Protein AF-A0A3L8Q2N0-F1 (afdb_monomer)

Sequence (248 aa):
MSDGHPRCVHLKMSIKSPSCADLHCPKDTSCRMINGHPRCVHLKPSCDNIRCQKDTSCQMTDGWPRCVHTKVSIKSPSCADLHCPKDTSCQMIDGWPRCVHHPPSCQDVQCPKHTSCRMSGGQPRCVHTKMSIKSPSCADLHCPKDTSCQMTDGHPRCVHNRPSCDNIRCQKDTTCQVIDGWPRCVHTKMSPRPPSCSDLQCPKDTSCRMINGWPRCVHHLPTCQDLQCPKDTSCRMSGGQPRCVHLK

pLDDT: mean 75.81, std 12.13, range [35.16, 89.75]

Structure (mmCIF, N/CA/C/O backbone):
data_AF-A0A3L8Q2N0-F1
#
_entry.id   AF-A0A3L8Q2N0-F1
#
loop_
_atom_site.group_PDB
_atom_site.id
_atom_site.type_symbol
_atom_site.label_atom_id
_atom_site.label_alt_id
_atom_site.label_comp_id
_atom_site.label_asym_id
_atom_site.label_entity_id
_atom_site.label_seq_id
_atom_site.pdbx_PDB_ins_code
_atom_site.Cartn_x
_atom_site.Cartn_y
_atom_site.Cartn_z
_atom_site.occupancy
_atom_site.B_iso_or_equiv
_atom_site.auth_seq_id
_atom_site.auth_comp_id
_atom_site.auth_asym_id
_atom_site.auth_atom_id
_atom_site.pdbx_PDB_model_num
ATOM 1 N N . MET A 1 1 ? 96.848 -22.020 -115.175 1.00 35.16 1 MET A N 1
ATOM 2 C CA . MET A 1 1 ? 96.223 -20.798 -114.630 1.00 35.16 1 MET A CA 1
ATOM 3 C C . MET A 1 1 ? 94.730 -20.998 -114.778 1.00 35.16 1 MET A C 1
ATOM 5 O O . MET A 1 1 ? 94.289 -21.314 -115.874 1.00 35.16 1 MET A O 1
ATOM 9 N N . SER A 1 2 ? 94.021 -21.015 -113.655 1.00 38.00 2 SER A N 1
ATOM 10 C CA . SER A 1 2 ? 92.686 -21.597 -113.510 1.00 38.00 2 SER A CA 1
ATOM 11 C C . SER A 1 2 ? 91.722 -20.491 -113.085 1.00 38.00 2 SER A C 1
ATOM 13 O O . SER A 1 2 ? 91.847 -20.013 -111.962 1.00 38.00 2 SER A O 1
ATOM 15 N N . ASP A 1 3 ? 90.775 -20.102 -113.940 1.00 38.94 3 ASP A N 1
ATOM 16 C CA . ASP A 1 3 ? 89.727 -19.129 -113.598 1.00 38.94 3 ASP A CA 1
ATOM 17 C C . ASP A 1 3 ? 88.397 -19.845 -113.327 1.00 38.94 3 ASP A C 1
ATOM 19 O O . ASP A 1 3 ? 87.667 -20.271 -114.226 1.00 38.94 3 ASP A O 1
ATOM 23 N N . GLY A 1 4 ? 88.121 -20.032 -112.034 1.00 40.69 4 GLY A N 1
ATOM 24 C CA . GLY A 1 4 ? 86.916 -20.657 -111.499 1.00 40.69 4 GLY A CA 1
ATOM 25 C C . GLY A 1 4 ? 85.762 -19.664 -111.358 1.00 40.69 4 GLY A C 1
ATOM 26 O O . GLY A 1 4 ? 85.895 -18.613 -110.739 1.00 40.69 4 GLY A O 1
ATOM 27 N N . HIS A 1 5 ? 84.603 -20.032 -111.902 1.00 37.53 5 HIS A N 1
ATOM 28 C CA . HIS A 1 5 ? 83.351 -19.289 -111.771 1.00 37.53 5 HIS A CA 1
ATOM 29 C C . HIS A 1 5 ? 82.720 -19.507 -110.378 1.00 37.53 5 HIS A C 1
ATOM 31 O O . HIS A 1 5 ? 82.635 -20.657 -109.933 1.00 37.53 5 HIS A O 1
ATOM 37 N N . PRO A 1 6 ? 82.209 -18.465 -109.694 1.00 46.47 6 PRO A N 1
ATOM 38 C CA . PRO A 1 6 ? 81.504 -18.639 -108.429 1.00 46.47 6 PRO A CA 1
ATOM 39 C C . PRO A 1 6 ? 80.077 -19.168 -108.655 1.00 46.47 6 PRO A C 1
ATOM 41 O O . PRO A 1 6 ? 79.312 -18.639 -109.459 1.00 46.47 6 PRO A O 1
ATOM 44 N N . ARG A 1 7 ? 79.707 -20.223 -107.919 1.00 48.28 7 ARG A N 1
ATOM 45 C CA . ARG A 1 7 ? 78.347 -20.785 -107.873 1.00 48.28 7 ARG A CA 1
ATOM 46 C C . ARG A 1 7 ? 77.579 -20.195 -106.689 1.00 48.28 7 ARG A C 1
ATOM 48 O O . ARG A 1 7 ? 78.076 -20.217 -105.566 1.00 48.28 7 ARG A O 1
ATOM 55 N N . CYS A 1 8 ? 76.357 -19.716 -106.918 1.00 45.41 8 CYS A N 1
ATOM 56 C CA . CYS A 1 8 ? 75.452 -19.298 -105.846 1.00 45.41 8 CYS A CA 1
ATOM 57 C C . CYS A 1 8 ? 74.959 -20.515 -105.045 1.00 45.41 8 CYS A C 1
ATOM 59 O O . CYS A 1 8 ? 74.491 -21.496 -105.622 1.00 45.41 8 CYS A O 1
ATOM 61 N N . VAL A 1 9 ? 75.024 -20.431 -103.714 1.00 50.75 9 VAL A N 1
ATOM 62 C CA . VAL A 1 9 ? 74.428 -21.407 -102.791 1.00 50.75 9 VAL A CA 1
ATOM 63 C C . VAL A 1 9 ? 73.095 -20.876 -102.266 1.00 50.75 9 VAL A C 1
ATOM 65 O O . VAL A 1 9 ? 72.982 -19.724 -101.855 1.00 50.75 9 VAL A O 1
ATOM 68 N N . HIS A 1 10 ? 72.067 -21.720 -102.308 1.00 45.06 10 HIS A N 1
ATOM 69 C CA . HIS A 1 10 ? 70.717 -21.411 -101.840 1.00 45.06 10 HIS A CA 1
ATOM 70 C C . HIS A 1 10 ? 70.731 -21.191 -100.315 1.00 45.06 10 HIS A C 1
ATOM 72 O O . HIS A 1 10 ? 70.909 -22.145 -99.554 1.00 45.06 10 HIS A O 1
ATOM 78 N N . LEU A 1 11 ? 70.520 -19.957 -99.844 1.00 45.00 11 LEU A N 1
ATOM 79 C CA . LEU A 1 11 ? 70.230 -19.721 -98.429 1.00 45.00 11 LEU A CA 1
ATOM 80 C C . LEU A 1 11 ? 68.800 -20.211 -98.156 1.00 45.00 11 LEU A C 1
ATOM 82 O O . LEU A 1 11 ? 67.827 -19.587 -98.579 1.00 45.00 11 LEU A O 1
ATOM 86 N N . LYS A 1 12 ? 68.657 -21.336 -97.447 1.00 41.88 12 LYS A N 1
ATOM 87 C CA . LYS A 1 12 ? 67.381 -21.720 -96.826 1.00 41.88 12 LYS A CA 1
ATOM 88 C C . LYS A 1 12 ? 67.036 -20.668 -95.768 1.00 41.88 12 LYS A C 1
ATOM 90 O O . LYS A 1 12 ? 67.438 -20.790 -94.614 1.00 41.88 12 LYS A O 1
ATOM 95 N N . MET A 1 13 ? 66.300 -19.629 -96.153 1.00 47.62 13 MET A N 1
ATOM 96 C CA . MET A 1 13 ? 65.617 -18.782 -95.183 1.00 47.62 13 MET A CA 1
ATOM 97 C C . MET A 1 13 ? 64.445 -19.573 -94.606 1.00 47.62 13 MET A C 1
ATOM 99 O O . MET A 1 13 ? 63.456 -19.837 -95.286 1.00 47.62 13 MET A O 1
ATOM 103 N N . SER A 1 14 ? 64.577 -19.986 -93.347 1.00 46.47 14 SER A N 1
ATOM 104 C CA . SER A 1 14 ? 63.468 -20.492 -92.545 1.00 46.47 14 SER A CA 1
ATOM 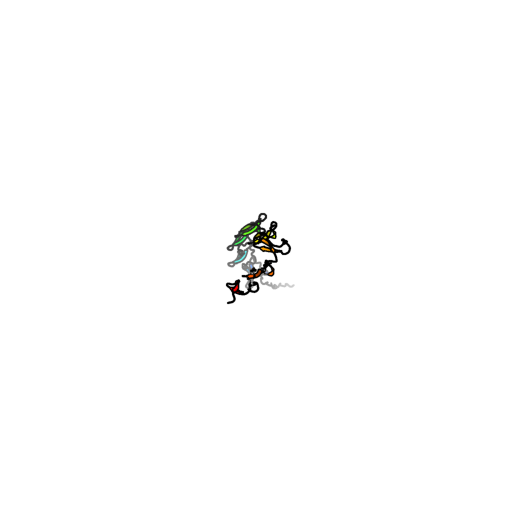105 C C . SER A 1 14 ? 62.468 -19.355 -92.345 1.00 46.47 14 SER A C 1
ATOM 107 O O . SER A 1 14 ? 62.642 -18.525 -91.454 1.00 46.47 14 SER A O 1
ATOM 109 N N . ILE A 1 15 ? 61.445 -19.286 -93.199 1.00 57.66 15 ILE A N 1
ATOM 110 C CA . ILE A 1 15 ? 60.315 -18.370 -93.035 1.00 57.66 15 ILE A CA 1
ATOM 111 C C . ILE A 1 15 ? 59.618 -18.780 -91.732 1.00 57.66 15 ILE A C 1
ATOM 113 O O . ILE A 1 15 ? 58.878 -19.762 -91.700 1.00 57.66 15 ILE A O 1
ATOM 117 N N . LYS A 1 16 ? 59.918 -18.088 -90.626 1.00 60.06 16 LYS A N 1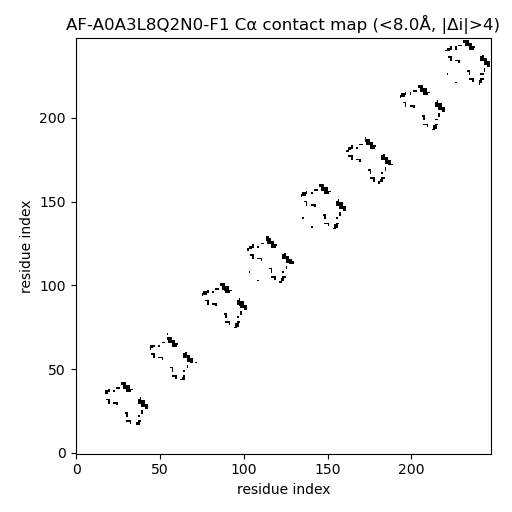
ATOM 118 C CA . LYS A 1 16 ? 59.189 -18.263 -89.366 1.00 60.06 16 LYS A CA 1
ATOM 119 C C . LYS A 1 16 ? 57.735 -17.883 -89.626 1.00 60.06 16 LYS A C 1
ATOM 121 O O . LYS A 1 16 ? 57.464 -16.773 -90.078 1.00 60.06 16 LYS A O 1
ATOM 126 N N . SER A 1 17 ? 56.817 -18.809 -89.364 1.00 64.75 17 SER A N 1
ATOM 127 C CA . SER A 1 17 ? 55.384 -18.545 -89.459 1.00 64.75 17 SER A CA 1
ATOM 128 C C . SER A 1 17 ? 55.032 -17.350 -88.566 1.00 64.75 17 SER A C 1
ATOM 130 O O . SER A 1 17 ? 55.418 -17.366 -87.394 1.00 64.75 17 SER A O 1
ATOM 132 N N . PRO A 1 18 ? 54.326 -16.325 -89.077 1.00 72.19 18 PRO A N 1
ATOM 133 C CA . PRO A 1 18 ? 53.971 -15.160 -88.278 1.00 72.19 18 PRO A CA 1
ATOM 134 C C . PRO A 1 18 ? 53.110 -15.593 -87.090 1.00 72.19 18 PRO A C 1
ATOM 136 O O . PRO A 1 18 ? 52.122 -16.313 -87.255 1.00 72.19 18 PRO A O 1
ATOM 139 N N . SER A 1 19 ? 53.499 -15.169 -85.888 1.00 78.12 19 SER A N 1
ATOM 140 C CA . SER A 1 19 ? 52.848 -15.551 -84.637 1.00 78.12 19 SER A CA 1
ATOM 141 C C . SER A 1 19 ? 52.396 -14.321 -83.852 1.00 78.12 19 SER A C 1
ATOM 143 O O . SER A 1 19 ? 52.844 -13.204 -84.095 1.00 78.12 19 SER A O 1
ATOM 145 N N . CYS A 1 20 ? 51.521 -14.515 -82.864 1.00 80.50 20 CYS A N 1
ATOM 146 C CA . CYS A 1 20 ? 51.127 -13.429 -81.965 1.00 80.50 20 CYS A CA 1
ATOM 147 C C . CYS A 1 20 ? 52.274 -12.887 -81.097 1.00 80.50 20 CYS A C 1
ATOM 149 O O . CYS A 1 20 ? 52.112 -11.823 -80.511 1.00 80.50 20 CYS A O 1
ATOM 151 N N . ALA A 1 21 ? 53.416 -13.581 -81.019 1.00 78.62 21 ALA A N 1
ATOM 152 C CA . ALA A 1 21 ? 54.599 -13.068 -80.330 1.00 78.62 21 ALA A CA 1
ATOM 153 C C . ALA A 1 21 ? 55.233 -11.877 -81.070 1.00 78.62 21 ALA A C 1
ATOM 155 O O . ALA A 1 21 ? 55.927 -11.077 -80.453 1.00 78.62 21 ALA A O 1
ATOM 156 N N . ASP A 1 22 ? 54.959 -11.746 -82.371 1.00 77.31 22 ASP A N 1
ATOM 157 C CA . ASP A 1 22 ? 55.563 -10.743 -83.249 1.00 77.31 22 ASP A CA 1
ATOM 158 C C . ASP A 1 22 ? 54.622 -9.545 -83.514 1.00 77.31 22 ASP A C 1
ATOM 160 O O . ASP A 1 22 ? 54.987 -8.615 -84.234 1.00 77.31 22 ASP A O 1
ATOM 164 N N . LEU A 1 23 ? 53.401 -9.550 -82.952 1.00 77.94 23 LEU A N 1
ATOM 165 C CA . LEU A 1 23 ? 52.356 -8.556 -83.221 1.00 77.94 23 LEU A CA 1
ATOM 166 C C . LEU A 1 23 ? 52.003 -7.742 -81.967 1.00 77.94 23 LEU A C 1
ATOM 168 O O . LEU A 1 23 ? 51.349 -8.239 -81.051 1.00 77.94 23 LEU A O 1
ATOM 172 N N . HIS A 1 24 ? 52.353 -6.454 -81.962 1.00 80.81 24 HIS A N 1
ATOM 173 C CA . HIS A 1 24 ? 51.886 -5.516 -80.942 1.00 80.81 24 HIS A CA 1
ATOM 174 C C . HIS A 1 24 ? 50.491 -4.991 -81.287 1.00 80.81 24 HIS A C 1
ATOM 176 O O . HIS A 1 24 ? 50.314 -4.211 -82.222 1.00 80.81 24 HIS A O 1
ATOM 182 N N . CYS A 1 25 ? 49.500 -5.414 -80.509 1.00 80.88 25 CYS A N 1
ATOM 183 C CA . CYS A 1 25 ? 48.127 -4.955 -80.655 1.00 80.88 25 CYS A CA 1
ATOM 184 C C . CYS A 1 25 ? 47.879 -3.638 -79.892 1.00 80.88 25 CYS A C 1
ATOM 186 O O . CYS A 1 25 ? 48.405 -3.465 -78.789 1.00 80.88 25 CYS A O 1
ATOM 188 N N . PRO A 1 26 ? 47.092 -2.700 -80.457 1.00 74.81 26 PRO A N 1
ATOM 189 C CA . PRO A 1 26 ? 46.714 -1.464 -79.780 1.00 74.81 26 PRO A CA 1
ATOM 190 C C . PRO A 1 26 ? 45.864 -1.742 -78.531 1.00 74.81 26 PRO A C 1
ATOM 192 O O . PRO A 1 26 ? 45.326 -2.837 -78.344 1.00 74.81 26 PRO A O 1
ATOM 195 N N . LYS A 1 27 ? 45.727 -0.729 -77.670 1.00 63.38 27 LYS A N 1
ATOM 196 C CA . LYS A 1 27 ? 44.947 -0.815 -76.428 1.00 63.38 27 LYS A CA 1
ATOM 197 C C . LYS A 1 27 ? 43.528 -1.346 -76.709 1.00 63.38 27 LYS A C 1
ATOM 199 O O . LYS A 1 27 ? 42.931 -1.006 -77.726 1.00 63.38 27 LYS A O 1
ATOM 204 N N . ASP A 1 28 ? 43.030 -2.216 -75.830 1.00 67.06 28 ASP A N 1
ATOM 205 C CA . ASP A 1 28 ? 41.704 -2.856 -75.917 1.00 67.06 28 ASP A CA 1
ATOM 206 C C . ASP A 1 28 ? 41.516 -3.836 -77.103 1.00 67.06 28 ASP A C 1
ATOM 208 O O . ASP A 1 28 ? 40.398 -4.208 -77.479 1.00 67.06 28 ASP A O 1
ATOM 212 N N . THR A 1 29 ? 42.624 -4.336 -77.662 1.00 76.06 29 THR A N 1
ATOM 213 C CA . THR A 1 29 ? 42.647 -5.476 -78.591 1.00 76.06 29 THR A CA 1
ATOM 214 C C . THR A 1 29 ? 43.614 -6.558 -78.110 1.00 76.06 29 THR A C 1
ATOM 216 O O . THR A 1 29 ? 44.578 -6.279 -77.403 1.00 76.06 29 THR A O 1
ATOM 219 N N . SER A 1 30 ? 43.357 -7.813 -78.476 1.00 79.38 30 SER A N 1
ATOM 220 C CA . SER A 1 30 ? 44.230 -8.951 -78.177 1.00 79.38 30 SER A CA 1
ATOM 221 C C . SER A 1 30 ? 44.557 -9.717 -79.455 1.00 79.38 30 SER A C 1
ATOM 223 O O . SER A 1 30 ? 43.720 -9.810 -80.357 1.00 79.38 30 SER A O 1
ATOM 225 N N . CYS A 1 31 ? 45.777 -10.248 -79.559 1.00 81.25 31 CYS A N 1
ATOM 226 C CA . CYS A 1 31 ? 46.179 -11.026 -80.725 1.00 81.25 31 CYS A CA 1
ATOM 227 C C . CYS 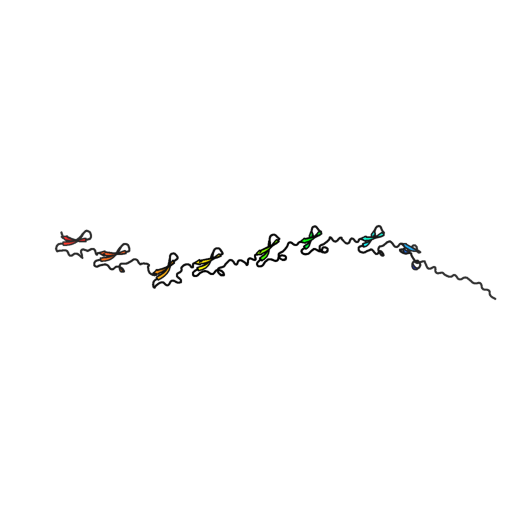A 1 31 ? 45.558 -12.424 -80.686 1.00 81.25 31 CYS A C 1
ATOM 229 O O . CYS A 1 31 ? 45.685 -13.155 -79.704 1.00 81.25 31 CYS A O 1
ATOM 231 N N . ARG A 1 32 ? 44.916 -12.820 -81.787 1.00 83.25 32 ARG A N 1
ATOM 232 C CA . ARG A 1 32 ? 44.366 -14.162 -81.981 1.00 83.25 32 ARG A CA 1
ATOM 233 C C . ARG A 1 32 ? 44.753 -14.694 -83.358 1.00 83.25 32 ARG A C 1
ATOM 235 O O . ARG A 1 32 ? 44.697 -13.967 -84.347 1.00 83.25 32 ARG A O 1
ATOM 242 N N . MET A 1 33 ? 45.110 -15.975 -83.433 1.00 82.75 33 MET A N 1
ATOM 243 C CA . MET A 1 33 ? 45.353 -16.654 -84.710 1.00 82.75 33 MET A CA 1
ATOM 244 C C . MET A 1 33 ? 44.017 -16.936 -85.409 1.00 82.75 33 MET A C 1
ATOM 246 O O . MET A 1 33 ? 43.171 -17.644 -84.864 1.00 82.75 33 MET A O 1
ATOM 250 N N . ILE A 1 34 ? 43.823 -16.384 -86.609 1.00 79.81 34 ILE A N 1
ATOM 251 C CA . ILE A 1 34 ? 42.632 -16.585 -87.447 1.00 79.81 34 ILE A CA 1
ATOM 252 C C . ILE A 1 34 ? 43.105 -17.007 -88.839 1.00 79.81 34 ILE A C 1
ATOM 254 O O . ILE A 1 34 ? 43.858 -16.278 -89.481 1.00 79.81 34 ILE A O 1
ATOM 258 N N . ASN A 1 35 ? 42.677 -18.184 -89.308 1.00 78.31 35 ASN A N 1
ATOM 259 C CA . ASN A 1 35 ? 43.072 -18.755 -90.606 1.00 78.31 35 ASN A CA 1
ATOM 260 C C . ASN A 1 35 ? 44.601 -18.767 -90.818 1.00 78.31 35 ASN A C 1
ATOM 262 O O . ASN A 1 35 ? 45.115 -18.340 -91.853 1.00 78.31 35 ASN A O 1
ATOM 266 N N . GLY A 1 36 ? 45.341 -19.196 -89.792 1.00 78.44 36 GLY A N 1
ATOM 267 C CA . GLY A 1 36 ? 46.802 -19.300 -89.835 1.00 78.44 36 GLY A CA 1
ATOM 268 C C . GLY A 1 36 ? 47.566 -17.973 -89.740 1.00 78.44 36 GLY A C 1
ATOM 269 O O . GLY A 1 36 ? 48.785 -18.000 -89.835 1.00 78.44 36 GLY A O 1
ATOM 270 N N . HIS A 1 37 ? 46.889 -16.837 -89.526 1.00 80.06 37 HIS A N 1
ATOM 271 C CA . HIS A 1 37 ? 47.519 -15.513 -89.443 1.00 80.06 37 HIS A CA 1
ATOM 272 C C . HIS A 1 37 ? 47.171 -14.799 -88.123 1.00 80.06 37 HIS A C 1
ATOM 274 O O . HIS A 1 37 ? 46.010 -14.848 -87.699 1.00 80.06 37 HIS A O 1
ATOM 280 N N . PRO A 1 38 ? 48.129 -14.114 -87.468 1.00 85.69 38 PRO A N 1
ATOM 281 C CA . PRO A 1 38 ? 47.859 -13.338 -86.262 1.00 85.69 38 PRO A CA 1
ATOM 282 C C . PRO A 1 38 ? 47.055 -12.078 -86.609 1.00 85.69 38 PRO A C 1
ATOM 284 O O . PRO A 1 38 ? 47.404 -11.335 -87.526 1.00 85.69 38 PRO A O 1
ATOM 287 N N . ARG A 1 39 ? 45.959 -11.833 -85.885 1.00 81.88 39 ARG A N 1
ATOM 288 C CA . ARG A 1 39 ? 45.124 -10.631 -86.029 1.00 81.88 39 ARG A CA 1
ATOM 289 C C . ARG A 1 39 ? 44.795 -10.041 -84.664 1.00 81.88 39 ARG A C 1
ATOM 291 O O . ARG A 1 39 ? 44.458 -10.780 -83.741 1.00 81.88 39 ARG A O 1
ATOM 298 N N . CYS A 1 40 ? 44.826 -8.716 -84.553 1.00 84.06 40 CYS A N 1
ATOM 299 C CA . CYS A 1 40 ? 44.308 -8.018 -83.379 1.00 84.06 40 CYS A CA 1
ATOM 300 C C . CYS A 1 40 ? 42.782 -7.995 -83.445 1.00 84.06 40 CYS A C 1
ATOM 302 O O . CYS A 1 40 ? 42.200 -7.462 -84.389 1.00 84.06 40 CYS A O 1
ATOM 304 N N . VAL A 1 41 ? 42.138 -8.595 -82.452 1.00 80.12 41 VAL A N 1
ATOM 305 C CA . VAL A 1 41 ? 40.683 -8.575 -82.299 1.00 80.12 41 VAL A CA 1
ATOM 306 C C . VAL A 1 41 ? 40.315 -7.738 -81.087 1.00 80.12 41 VAL A C 1
ATOM 308 O O . VAL A 1 41 ? 41.022 -7.768 -80.080 1.00 80.12 41 VAL A O 1
ATOM 311 N N . HIS A 1 42 ? 39.214 -6.992 -81.167 1.00 75.12 42 HIS A N 1
ATOM 312 C CA . HIS A 1 42 ? 38.719 -6.247 -80.014 1.00 75.12 42 HIS A CA 1
ATOM 313 C C . HIS A 1 42 ? 38.401 -7.194 -78.862 1.00 75.12 42 HIS A C 1
ATOM 315 O O . HIS A 1 42 ? 37.722 -8.212 -79.034 1.00 75.12 42 HIS A O 1
ATOM 321 N N . LEU A 1 43 ? 38.913 -6.845 -77.683 1.00 66.31 43 LEU A N 1
ATOM 322 C CA . LEU A 1 43 ? 38.496 -7.475 -76.444 1.00 66.31 43 LEU A CA 1
ATOM 323 C C . LEU A 1 43 ? 36.995 -7.206 -76.292 1.00 66.31 43 LEU A C 1
ATOM 325 O O . LEU A 1 43 ? 36.542 -6.073 -76.461 1.00 66.31 43 LEU A O 1
ATOM 329 N N . LYS A 1 44 ? 36.206 -8.257 -76.039 1.00 67.38 44 LYS A N 1
ATOM 330 C CA . LYS A 1 44 ? 34.780 -8.079 -75.743 1.00 67.38 44 LYS A CA 1
ATOM 331 C C . LYS A 1 44 ? 34.663 -7.107 -74.563 1.00 67.38 44 LYS A C 1
ATOM 333 O O . LYS A 1 44 ? 35.372 -7.317 -73.579 1.00 67.38 44 LYS A O 1
ATOM 338 N N . PRO A 1 45 ? 33.799 -6.081 -74.642 1.00 69.62 45 PRO A N 1
ATOM 339 C CA . PRO A 1 45 ? 33.627 -5.153 -73.536 1.00 69.62 45 PRO A CA 1
ATOM 340 C C . PRO A 1 45 ? 33.184 -5.943 -72.294 1.00 69.62 45 PRO A C 1
ATOM 342 O O . PRO A 1 45 ? 32.222 -6.711 -72.355 1.00 69.62 45 PRO A O 1
ATOM 345 N N . SER A 1 46 ? 33.934 -5.814 -71.198 1.00 75.25 46 SER A N 1
ATOM 346 C CA . SER A 1 46 ? 33.722 -6.539 -69.940 1.00 75.25 46 SER A CA 1
ATOM 347 C C . SER A 1 46 ? 33.947 -5.619 -68.740 1.00 75.25 46 SER A C 1
ATOM 349 O O . SER A 1 46 ? 34.492 -4.520 -68.862 1.00 75.25 46 SER A O 1
ATOM 351 N N . CYS A 1 47 ? 33.527 -6.074 -67.562 1.00 80.75 47 CYS A N 1
ATOM 352 C CA . CYS A 1 47 ? 33.720 -5.347 -66.309 1.00 80.75 47 CYS A CA 1
ATOM 353 C C . CYS A 1 47 ? 35.111 -5.538 -65.678 1.00 80.75 47 CYS A C 1
ATOM 355 O O . CYS A 1 47 ? 35.377 -4.937 -64.641 1.00 80.75 47 CYS A O 1
ATOM 357 N N . ASP A 1 48 ? 36.008 -6.319 -66.292 1.00 77.19 48 ASP A N 1
ATOM 358 C CA . ASP A 1 48 ? 37.255 -6.778 -65.654 1.00 77.19 48 ASP A CA 1
ATOM 359 C C . ASP A 1 48 ? 38.225 -5.638 -65.300 1.00 77.19 48 ASP A C 1
ATOM 361 O O . ASP A 1 48 ? 39.012 -5.758 -64.365 1.00 77.19 48 ASP A O 1
ATOM 365 N N . ASN A 1 49 ? 38.147 -4.509 -66.014 1.00 69.88 49 ASN A N 1
ATOM 366 C CA . ASN A 1 49 ? 39.030 -3.352 -65.824 1.00 69.88 49 ASN A CA 1
ATOM 367 C C . ASN A 1 49 ? 38.293 -2.068 -65.409 1.00 69.88 49 ASN A C 1
ATOM 369 O O . ASN A 1 49 ? 38.888 -0.988 -65.400 1.00 69.88 49 ASN A O 1
ATOM 373 N N . ILE A 1 50 ? 37.004 -2.149 -65.070 1.00 77.31 50 ILE A N 1
ATOM 374 C CA . ILE A 1 50 ? 36.203 -0.970 -64.727 1.00 77.31 50 ILE A CA 1
ATOM 375 C C . ILE A 1 50 ? 36.159 -0.800 -63.214 1.00 77.31 50 ILE A C 1
ATOM 377 O O . ILE A 1 50 ? 35.594 -1.610 -62.484 1.00 77.31 50 ILE A O 1
ATOM 381 N N . ARG A 1 51 ? 36.743 0.303 -62.742 1.00 81.06 51 ARG A N 1
ATOM 382 C CA . ARG A 1 51 ? 36.670 0.724 -61.341 1.00 81.06 51 ARG A CA 1
ATOM 383 C C . ARG A 1 51 ? 35.502 1.682 -61.155 1.00 81.06 51 ARG A C 1
ATOM 385 O O . ARG A 1 51 ? 35.562 2.830 -61.589 1.00 81.06 51 ARG A O 1
ATOM 392 N N . CYS A 1 52 ? 34.451 1.197 -60.509 1.00 83.38 52 CYS A N 1
ATOM 393 C CA . CYS A 1 52 ? 33.293 2.001 -60.148 1.00 83.38 52 CYS A CA 1
ATOM 394 C C . CYS A 1 52 ? 33.525 2.762 -58.827 1.00 83.38 52 CYS A C 1
ATOM 396 O O . CYS A 1 52 ? 34.349 2.364 -58.001 1.00 83.38 52 CYS A O 1
ATOM 398 N N . GLN A 1 53 ? 32.824 3.886 -58.651 1.00 77.56 53 GLN A N 1
ATOM 399 C CA . GLN A 1 53 ? 32.854 4.688 -57.421 1.00 77.56 53 GLN A CA 1
ATOM 400 C C . GLN A 1 53 ? 32.208 3.919 -56.253 1.00 77.56 53 GLN A C 1
ATOM 402 O O . GLN A 1 53 ? 31.514 2.920 -56.459 1.00 77.56 53 GLN A O 1
ATOM 407 N N . LYS A 1 54 ? 32.418 4.386 -55.018 1.00 60.59 54 LYS A N 1
ATOM 408 C CA . LYS A 1 54 ? 31.813 3.788 -53.817 1.00 60.59 54 LYS A CA 1
ATOM 409 C C . LYS A 1 54 ? 30.286 3.652 -53.988 1.00 60.59 54 LYS A C 1
ATOM 411 O O . LYS A 1 54 ? 29.654 4.546 -54.539 1.00 60.59 54 LYS A O 1
ATOM 416 N N . ASP A 1 55 ? 29.732 2.513 -53.568 1.00 69.56 55 ASP A N 1
ATOM 417 C CA . ASP A 1 55 ? 28.301 2.156 -53.659 1.00 69.56 55 ASP A CA 1
ATOM 418 C C . ASP A 1 55 ? 27.744 1.952 -55.089 1.00 69.56 55 ASP A C 1
ATOM 420 O O . ASP A 1 55 ? 26.529 1.902 -55.311 1.00 69.56 55 ASP A O 1
ATOM 424 N N . THR A 1 56 ? 28.632 1.742 -56.067 1.00 80.00 56 THR A N 1
ATOM 425 C CA . THR A 1 56 ? 28.282 1.311 -57.428 1.00 80.00 56 THR A CA 1
ATOM 426 C C . THR A 1 56 ? 29.034 0.034 -57.815 1.00 80.00 56 THR A C 1
ATOM 428 O O . THR A 1 56 ? 30.164 -0.184 -57.383 1.00 80.00 56 THR A O 1
ATOM 431 N N . SER A 1 57 ? 28.421 -0.822 -58.635 1.00 82.94 57 SER A N 1
ATOM 432 C CA . SER A 1 57 ? 29.044 -2.037 -59.180 1.00 82.94 57 SER A CA 1
ATOM 433 C C . SER A 1 57 ? 28.955 -2.051 -60.704 1.00 82.94 57 SER A C 1
ATOM 435 O O . SER A 1 57 ? 28.003 -1.522 -61.281 1.00 82.94 57 SER A O 1
ATOM 437 N N . CYS A 1 58 ? 29.956 -2.636 -61.363 1.00 83.19 58 CYS A N 1
ATOM 438 C CA . CYS A 1 58 ? 29.958 -2.773 -62.813 1.00 83.19 58 CYS A CA 1
ATOM 439 C C . CYS A 1 58 ? 29.015 -3.903 -63.234 1.00 83.19 58 CYS A C 1
ATOM 441 O O . CYS A 1 58 ? 29.151 -5.040 -62.783 1.00 83.19 58 CYS A O 1
ATOM 443 N N . GLN A 1 59 ? 28.077 -3.592 -64.125 1.00 85.00 59 GLN A N 1
ATOM 444 C CA . GLN A 1 59 ? 27.140 -4.546 -64.699 1.00 85.00 59 GLN A CA 1
ATOM 445 C C . GLN A 1 59 ? 27.095 -4.392 -66.222 1.00 85.00 59 GLN A C 1
ATOM 447 O O . GLN A 1 59 ? 27.161 -3.285 -66.754 1.00 85.00 59 GLN A O 1
ATOM 452 N N . MET A 1 60 ? 26.953 -5.508 -66.936 1.00 84.50 60 MET A N 1
ATOM 453 C CA . MET A 1 60 ? 26.698 -5.495 -68.376 1.00 84.50 60 MET A CA 1
ATOM 454 C C . MET A 1 60 ? 25.239 -5.099 -68.637 1.00 84.50 60 MET A C 1
ATOM 456 O O . MET A 1 60 ? 24.321 -5.813 -68.240 1.00 84.50 60 MET A O 1
ATOM 460 N N . THR A 1 61 ? 25.031 -3.971 -69.313 1.00 77.06 61 THR A N 1
ATOM 461 C CA . THR A 1 61 ? 23.713 -3.438 -69.703 1.00 77.06 61 THR A CA 1
ATOM 462 C C . THR A 1 61 ? 23.733 -3.117 -71.196 1.00 77.06 61 THR A C 1
ATOM 464 O O . THR A 1 61 ? 24.640 -2.429 -71.661 1.00 77.06 61 THR A O 1
ATOM 467 N N . ASP A 1 62 ? 22.796 -3.678 -71.963 1.00 76.62 62 ASP A N 1
ATOM 468 C CA . ASP A 1 62 ? 22.730 -3.553 -73.432 1.00 76.62 62 ASP A CA 1
ATOM 469 C C . ASP A 1 62 ? 24.045 -3.902 -74.157 1.00 76.62 62 ASP A C 1
ATOM 471 O O . ASP A 1 62 ? 24.431 -3.275 -75.141 1.00 76.62 62 ASP A O 1
ATOM 475 N N . GLY A 1 63 ? 24.775 -4.898 -73.644 1.00 70.56 63 GLY A N 1
ATOM 476 C CA . GLY A 1 63 ? 26.060 -5.327 -74.208 1.00 70.56 63 GLY A CA 1
ATOM 477 C C . GLY A 1 63 ? 27.257 -4.437 -73.851 1.00 70.56 63 GLY A C 1
ATOM 478 O O . GLY A 1 63 ? 28.364 -4.727 -74.301 1.00 70.56 63 GLY A O 1
ATOM 479 N N . TRP A 1 64 ? 27.070 -3.415 -73.008 1.00 75.06 64 TRP A N 1
ATOM 480 C CA . TRP A 1 64 ? 28.122 -2.504 -72.553 1.00 75.06 64 TRP A CA 1
ATOM 481 C C . TRP A 1 64 ? 28.252 -2.495 -71.024 1.00 75.06 64 TRP A C 1
ATOM 483 O O . TRP A 1 64 ? 27.239 -2.485 -70.316 1.00 75.06 64 TRP A O 1
ATOM 493 N N . PRO A 1 65 ? 29.475 -2.465 -70.476 1.00 82.62 65 PRO A N 1
ATOM 494 C CA . PRO A 1 65 ? 29.670 -2.374 -69.042 1.00 82.62 65 PRO A CA 1
ATOM 495 C C . PRO A 1 65 ? 29.328 -0.965 -68.540 1.00 82.62 65 PRO A C 1
ATOM 497 O O . PRO A 1 65 ? 29.821 0.037 -69.061 1.00 82.62 65 PRO A O 1
ATOM 500 N N . ARG A 1 66 ? 28.484 -0.881 -67.511 1.00 82.50 66 ARG A N 1
ATOM 501 C CA . ARG A 1 66 ? 28.092 0.368 -66.848 1.00 82.50 66 ARG A CA 1
ATOM 502 C C . ARG A 1 66 ? 28.195 0.223 -65.334 1.00 82.50 66 ARG A C 1
ATOM 504 O O . ARG A 1 66 ? 27.837 -0.815 -64.784 1.00 82.50 66 ARG A O 1
ATOM 511 N N . CYS A 1 67 ? 28.640 1.278 -64.655 1.00 85.69 67 CYS A N 1
ATOM 512 C CA . CYS A 1 67 ? 28.563 1.358 -63.198 1.00 85.69 67 CYS A CA 1
ATOM 513 C C . CYS A 1 67 ? 27.132 1.712 -62.796 1.00 85.69 67 CYS A C 1
ATOM 515 O O . CYS A 1 67 ? 26.662 2.819 -63.059 1.00 85.69 67 CYS A O 1
ATOM 517 N N . VAL A 1 68 ? 26.440 0.770 -62.169 1.00 83.06 68 VAL A N 1
ATOM 518 C CA . VAL A 1 68 ? 25.089 0.970 -61.644 1.00 83.06 68 VAL A CA 1
ATOM 519 C C . VAL A 1 68 ? 25.152 1.075 -60.129 1.00 83.06 68 VAL A C 1
ATOM 521 O O . VAL A 1 68 ? 26.015 0.464 -59.498 1.00 83.06 68 VAL A O 1
ATOM 524 N N . HIS A 1 69 ? 24.251 1.850 -59.526 1.00 79.00 69 HIS A N 1
ATOM 525 C CA . HIS A 1 69 ? 24.116 1.842 -58.072 1.00 79.00 69 HIS A CA 1
ATOM 526 C C . HIS A 1 69 ? 23.797 0.423 -57.625 1.00 79.00 69 HIS A C 1
ATOM 528 O O . HIS A 1 69 ? 22.764 -0.143 -58.000 1.00 79.00 69 HIS A O 1
ATOM 534 N N . THR A 1 70 ? 24.677 -0.145 -56.802 1.00 63.50 70 THR A N 1
ATOM 535 C CA . THR A 1 70 ? 24.269 -1.272 -55.978 1.00 63.50 70 THR A CA 1
ATOM 536 C C . THR A 1 70 ? 23.136 -0.731 -55.140 1.00 63.50 70 THR A C 1
ATOM 538 O O . THR A 1 70 ? 23.341 0.196 -54.360 1.00 63.50 70 THR A O 1
ATOM 541 N N . LYS A 1 71 ? 21.922 -1.247 -55.351 1.00 54.41 71 LYS A N 1
ATOM 542 C CA . LYS A 1 71 ? 20.816 -1.024 -54.429 1.00 54.41 71 LYS A CA 1
ATOM 543 C C . LYS A 1 71 ? 21.241 -1.657 -53.109 1.00 54.41 71 LYS A C 1
ATOM 545 O O . LYS A 1 71 ? 20.886 -2.795 -52.819 1.00 54.41 71 LYS A O 1
ATOM 550 N N . VAL A 1 72 ? 22.062 -0.945 -52.337 1.00 53.69 72 VAL A N 1
ATOM 551 C CA . VAL A 1 72 ? 22.141 -1.131 -50.901 1.00 53.69 72 VAL A CA 1
ATOM 552 C C . VAL A 1 72 ? 20.694 -0.993 -50.498 1.00 53.69 72 VAL A C 1
ATOM 554 O O . VAL A 1 72 ? 20.094 0.062 -50.711 1.00 53.69 72 VAL A O 1
ATOM 557 N N . SER A 1 73 ? 20.110 -2.129 -50.114 1.00 47.69 73 SER A N 1
ATOM 558 C CA . SER A 1 73 ? 18.765 -2.224 -49.576 1.00 47.69 73 SER A CA 1
ATOM 559 C C . SER A 1 73 ? 18.527 -0.950 -48.789 1.00 47.69 73 SER A C 1
ATOM 561 O O . SER A 1 73 ? 19.338 -0.651 -47.906 1.00 47.69 73 SER A O 1
ATOM 563 N N . ILE A 1 74 ? 17.532 -0.150 -49.181 1.00 56.06 74 ILE A N 1
ATOM 564 C CA . ILE A 1 74 ? 17.072 0.962 -48.357 1.00 56.06 74 ILE A CA 1
ATOM 565 C C . ILE A 1 74 ? 16.661 0.265 -47.067 1.00 56.06 74 ILE A C 1
ATOM 567 O O . ILE A 1 74 ? 15.565 -0.286 -46.984 1.00 56.06 74 ILE A O 1
ATOM 571 N N . LYS A 1 75 ? 17.599 0.134 -46.124 1.00 57.62 75 LYS A N 1
ATOM 572 C CA . LYS A 1 75 ? 17.332 -0.438 -44.820 1.00 57.62 75 LYS A CA 1
ATOM 573 C C . LYS A 1 75 ? 16.241 0.464 -44.297 1.00 57.62 75 LYS A C 1
ATOM 575 O O . LYS A 1 75 ? 16.451 1.673 -44.202 1.00 57.62 75 LYS A O 1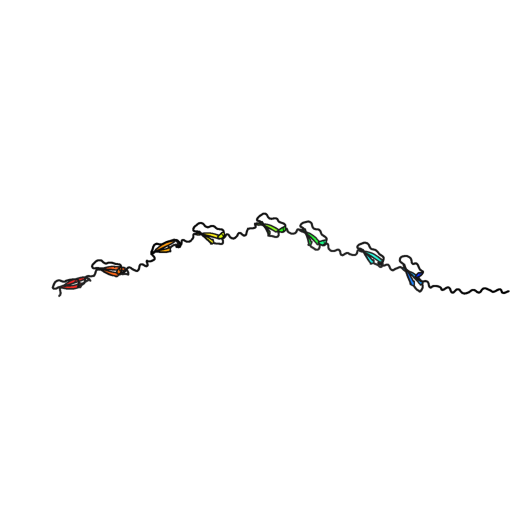
ATOM 580 N N . SER A 1 76 ? 15.059 -0.110 -44.092 1.00 62.06 76 SER A N 1
ATOM 581 C CA . SER A 1 76 ? 13.955 0.608 -43.481 1.00 62.06 76 SER A CA 1
ATOM 582 C C . SER A 1 76 ? 14.530 1.322 -42.261 1.00 62.06 76 SER A C 1
ATOM 584 O O . SER A 1 76 ? 15.209 0.653 -41.472 1.00 62.06 76 SER A O 1
ATOM 586 N N . PRO A 1 77 ? 14.371 2.655 -42.158 1.00 69.50 77 PRO A N 1
ATOM 587 C CA . PRO A 1 77 ? 14.956 3.402 -41.061 1.00 69.50 77 PRO A CA 1
ATOM 588 C C . PRO A 1 77 ? 14.528 2.727 -39.766 1.00 69.50 77 PRO A C 1
ATOM 590 O O . PRO A 1 77 ? 13.362 2.372 -39.592 1.00 69.50 77 PRO A O 1
ATOM 593 N N . SER A 1 78 ? 15.498 2.457 -38.906 1.00 79.31 78 SER A N 1
ATOM 594 C CA . SER A 1 78 ? 15.290 1.679 -37.696 1.00 79.31 78 SER A CA 1
ATOM 595 C C . SER A 1 78 ? 15.641 2.518 -36.480 1.00 79.31 78 SER A C 1
ATOM 597 O O . SER A 1 78 ? 16.289 3.559 -36.578 1.00 79.31 78 SER A O 1
ATOM 599 N N . CYS A 1 79 ? 15.262 2.048 -35.296 1.00 83.56 79 CYS A N 1
ATOM 600 C CA . CYS A 1 79 ? 15.687 2.693 -34.059 1.00 83.56 79 CYS A CA 1
ATOM 601 C C . CYS A 1 79 ? 17.207 2.678 -33.833 1.00 83.56 79 CYS A C 1
ATOM 603 O O . CYS A 1 79 ? 17.680 3.406 -32.968 1.00 83.56 79 CYS A O 1
ATOM 605 N N . ALA A 1 80 ? 17.974 1.897 -34.604 1.00 80.44 80 ALA A N 1
ATOM 606 C CA . ALA A 1 80 ? 19.435 1.960 -34.576 1.00 80.44 80 ALA A CA 1
ATOM 607 C C . ALA A 1 80 ? 19.980 3.257 -35.201 1.00 80.44 80 ALA A C 1
ATOM 609 O O . ALA A 1 80 ? 21.086 3.676 -34.869 1.00 80.44 80 ALA A O 1
ATOM 610 N N . ASP A 1 81 ? 19.196 3.897 -36.071 1.00 78.69 81 ASP A N 1
ATOM 611 C CA . ASP A 1 81 ? 19.590 5.082 -36.834 1.00 78.69 81 ASP A CA 1
ATOM 612 C C . ASP A 1 81 ? 19.070 6.390 -36.198 1.00 78.69 81 ASP A C 1
ATOM 614 O O . ASP A 1 81 ? 19.426 7.482 -36.640 1.00 78.69 81 ASP A O 1
ATOM 618 N N . LEU A 1 82 ? 18.226 6.300 -35.158 1.00 81.25 82 LEU A N 1
ATOM 619 C CA . LEU A 1 82 ? 17.544 7.436 -34.531 1.00 81.25 82 LEU A CA 1
ATOM 620 C C . LEU A 1 82 ? 18.052 7.682 -33.103 1.00 81.25 82 LEU A C 1
ATOM 622 O O . LEU A 1 82 ? 17.874 6.848 -32.216 1.00 81.25 82 LEU A O 1
ATOM 626 N N . HIS A 1 83 ? 18.627 8.862 -32.858 1.00 85.56 83 HIS A N 1
ATOM 627 C CA . HIS A 1 83 ? 19.010 9.296 -31.514 1.00 85.56 83 HIS A CA 1
ATOM 628 C C . HIS A 1 83 ? 17.888 10.121 -30.882 1.00 85.56 83 HIS A C 1
ATOM 630 O O . HIS A 1 83 ? 17.553 11.204 -31.361 1.00 85.56 83 HIS A O 1
ATOM 636 N N . CYS A 1 84 ? 17.297 9.593 -29.813 1.00 85.38 84 CYS A N 1
ATOM 637 C CA . CYS A 1 84 ? 16.185 10.233 -29.127 1.00 85.38 84 CYS A CA 1
ATOM 638 C C . CYS A 1 84 ? 16.666 11.163 -27.999 1.00 85.38 84 CYS A C 1
ATOM 640 O O . CYS A 1 84 ? 17.651 10.847 -27.326 1.00 85.38 84 CYS A O 1
ATOM 642 N N . PRO A 1 85 ? 16.002 12.316 -27.783 1.00 81.12 85 PRO A N 1
ATOM 643 C CA . PRO A 1 85 ? 16.312 13.215 -26.676 1.00 81.12 85 PRO A CA 1
ATOM 644 C C . PRO A 1 85 ? 16.084 12.535 -25.316 1.00 81.12 85 PRO A C 1
ATOM 646 O O . PRO A 1 85 ? 15.421 11.499 -25.213 1.00 81.12 85 PRO A O 1
ATOM 649 N N . LYS A 1 86 ? 16.634 13.134 -24.255 1.00 71.88 86 LYS A N 1
ATOM 650 C CA . LYS A 1 86 ? 16.524 12.617 -22.884 1.00 71.88 86 LYS A CA 1
ATOM 651 C C . LYS A 1 86 ? 15.053 12.343 -22.518 1.00 71.88 86 LYS A C 1
ATOM 653 O O . LYS A 1 86 ? 14.171 13.110 -22.896 1.00 71.88 86 LYS A O 1
ATOM 658 N N . ASP A 1 87 ? 14.809 11.228 -21.830 1.00 70.75 87 ASP A N 1
ATOM 659 C CA . ASP A 1 87 ? 13.486 10.766 -21.369 1.00 70.75 87 ASP A CA 1
ATOM 660 C C . ASP A 1 87 ? 12.510 10.308 -22.481 1.00 70.75 87 ASP A C 1
ATOM 662 O O . ASP A 1 87 ? 11.313 10.110 -22.246 1.00 70.75 87 ASP A O 1
ATOM 666 N N . THR A 1 88 ? 13.022 10.055 -23.692 1.00 81.50 88 THR A N 1
ATOM 667 C CA . THR A 1 88 ? 12.283 9.404 -24.789 1.00 81.50 88 THR A CA 1
ATOM 668 C C . THR A 1 88 ? 12.985 8.129 -25.261 1.00 81.50 88 THR A C 1
ATOM 670 O O . THR A 1 88 ? 14.208 8.028 -25.215 1.00 81.50 88 THR A O 1
ATOM 673 N N . SER A 1 89 ? 12.220 7.136 -25.719 1.00 84.31 89 SER A N 1
ATOM 674 C CA . SER A 1 89 ? 12.745 5.940 -26.401 1.00 84.31 89 SER A CA 1
ATOM 675 C C . SER A 1 89 ? 12.302 5.904 -27.845 1.00 84.31 89 SER A C 1
ATOM 677 O O . SER A 1 89 ? 11.177 6.298 -28.153 1.00 84.31 89 SER A O 1
ATOM 679 N N . CYS A 1 90 ? 13.128 5.324 -28.709 1.00 85.62 90 CYS A N 1
ATOM 680 C CA . CYS A 1 90 ? 12.685 4.986 -30.048 1.00 85.62 90 CYS A CA 1
ATOM 681 C C . CYS A 1 90 ? 11.768 3.752 -30.034 1.00 85.62 90 CYS A C 1
ATOM 683 O O . CYS A 1 90 ? 12.119 2.715 -29.472 1.00 85.62 90 CYS A O 1
ATOM 685 N N . GLN A 1 91 ? 10.616 3.859 -30.694 1.00 88.75 91 GLN A N 1
ATOM 686 C CA . GLN A 1 91 ? 9.710 2.754 -31.001 1.00 88.75 91 GLN A CA 1
ATOM 687 C C . GLN A 1 91 ? 9.364 2.748 -32.493 1.00 88.75 91 GLN A C 1
ATOM 689 O O . GLN A 1 91 ? 9.272 3.802 -33.119 1.00 88.75 91 GLN A O 1
ATOM 694 N N . MET A 1 92 ? 9.144 1.561 -33.061 1.00 87.88 92 MET A N 1
ATOM 695 C CA . MET A 1 92 ? 8.647 1.415 -34.432 1.00 87.88 92 MET A CA 1
ATOM 696 C C . MET A 1 92 ? 7.122 1.559 -34.437 1.00 87.88 92 MET A C 1
ATOM 698 O O . MET A 1 92 ? 6.425 0.717 -33.876 1.00 87.88 92 MET A O 1
ATOM 702 N N . ILE A 1 93 ? 6.607 2.610 -35.073 1.00 82.31 93 ILE A N 1
ATOM 703 C CA . ILE A 1 93 ? 5.173 2.900 -35.203 1.00 82.31 93 ILE A CA 1
ATOM 704 C C . ILE A 1 93 ? 4.859 3.015 -36.694 1.00 82.31 93 ILE A C 1
ATOM 706 O O . ILE A 1 93 ? 5.496 3.793 -37.403 1.00 82.31 93 ILE A O 1
ATOM 710 N N . ASP A 1 94 ? 3.918 2.204 -37.179 1.00 83.25 94 ASP A N 1
ATOM 711 C CA . ASP A 1 94 ? 3.517 2.141 -38.595 1.00 83.25 94 ASP A CA 1
ATOM 712 C C . ASP A 1 94 ? 4.689 1.917 -39.570 1.00 83.25 94 ASP A C 1
ATOM 714 O O . ASP A 1 94 ? 4.721 2.447 -40.679 1.00 83.25 94 ASP A O 1
ATOM 718 N N . GLY A 1 95 ? 5.690 1.139 -39.148 1.00 78.88 95 GLY A N 1
ATOM 719 C CA . GLY A 1 95 ? 6.884 0.855 -39.950 1.00 78.88 95 GLY A CA 1
ATOM 720 C C . GLY A 1 95 ? 7.954 1.953 -39.929 1.00 78.88 95 GLY A C 1
ATOM 721 O O . GLY A 1 95 ? 8.948 1.821 -40.641 1.00 78.88 95 GLY A O 1
ATOM 722 N N . TRP A 1 96 ? 7.799 2.989 -39.096 1.00 82.12 96 TRP A N 1
ATOM 723 C CA . TRP A 1 96 ? 8.751 4.097 -38.961 1.00 82.12 96 TRP A CA 1
ATOM 724 C C . TRP A 1 96 ? 9.241 4.279 -37.514 1.00 82.12 96 TRP A C 1
ATOM 726 O O . TRP A 1 96 ? 8.442 4.177 -36.581 1.00 82.12 96 TRP A O 1
ATOM 736 N N . PRO A 1 97 ? 10.531 4.587 -37.292 1.00 88.12 97 PRO A N 1
ATOM 737 C CA . PRO A 1 97 ? 11.065 4.836 -35.960 1.00 88.12 97 PRO A CA 1
ATOM 738 C C . PRO A 1 97 ? 10.606 6.213 -35.463 1.00 88.12 97 PRO A C 1
ATOM 740 O O . PRO A 1 97 ? 10.754 7.221 -36.155 1.00 88.12 97 PRO A O 1
ATOM 743 N N . ARG A 1 98 ? 10.048 6.268 -34.252 1.00 87.94 98 ARG A N 1
ATOM 744 C CA . ARG A 1 98 ? 9.596 7.499 -33.588 1.00 87.94 98 ARG A CA 1
ATOM 745 C C . ARG A 1 98 ? 10.110 7.553 -32.156 1.00 87.94 98 ARG A C 1
ATOM 747 O O . ARG A 1 98 ? 10.044 6.556 -31.443 1.00 87.94 98 ARG A O 1
ATOM 754 N N . CYS A 1 99 ? 10.562 8.725 -31.714 1.00 88.75 99 CYS A N 1
ATOM 755 C CA . CYS A 1 99 ? 10.847 8.964 -30.302 1.00 88.75 99 CYS A CA 1
ATOM 756 C C . CYS A 1 99 ? 9.537 9.203 -29.557 1.00 88.75 99 CYS A C 1
ATOM 758 O O . CYS A 1 99 ? 8.803 10.142 -29.864 1.00 88.75 99 CYS A O 1
ATOM 760 N N . VAL A 1 100 ? 9.247 8.350 -28.584 1.00 86.38 100 VAL A N 1
ATOM 761 C CA . VAL A 1 100 ? 8.076 8.469 -27.720 1.00 86.38 100 VAL A CA 1
ATOM 762 C C . VAL A 1 100 ? 8.518 8.717 -26.290 1.00 86.38 100 VAL A C 1
ATOM 764 O O . VAL A 1 100 ? 9.513 8.157 -25.827 1.00 86.38 100 VAL A O 1
ATOM 767 N N . HIS A 1 101 ? 7.772 9.561 -25.585 1.00 82.19 101 HIS A N 1
ATOM 768 C CA . HIS A 1 101 ? 7.934 9.695 -24.147 1.00 82.19 101 HIS A CA 1
ATOM 769 C C . HIS A 1 101 ? 7.438 8.423 -23.474 1.00 82.19 101 HIS A C 1
ATOM 771 O O . HIS A 1 101 ? 6.322 7.964 -23.734 1.00 82.19 101 HIS A O 1
ATOM 777 N N . HIS A 1 102 ? 8.263 7.869 -22.593 1.00 69.81 102 HIS A N 1
ATOM 778 C CA . HIS A 1 102 ? 7.775 6.853 -21.680 1.00 69.81 102 HIS A CA 1
ATOM 779 C C . HIS A 1 102 ? 6.725 7.502 -20.778 1.00 69.81 102 HIS A C 1
ATOM 781 O O . HIS A 1 102 ? 6.928 8.636 -20.329 1.00 69.81 102 HIS A O 1
ATOM 787 N N . PRO A 1 103 ? 5.607 6.817 -20.497 1.00 67.75 103 PRO A N 1
ATOM 788 C CA . PRO A 1 103 ? 4.716 7.250 -19.439 1.00 67.75 103 PRO A CA 1
ATOM 789 C C . PRO A 1 103 ? 5.547 7.427 -18.163 1.00 67.75 103 PRO A C 1
ATOM 791 O O . PRO A 1 103 ? 6.333 6.527 -17.847 1.00 67.75 103 PRO A O 1
ATOM 794 N N . PRO A 1 104 ? 5.409 8.556 -17.445 1.00 71.75 104 PRO A N 1
ATOM 795 C CA . PRO A 1 104 ? 6.152 8.767 -16.213 1.00 71.75 104 PRO A CA 1
ATOM 796 C C . PRO A 1 104 ? 5.897 7.587 -15.274 1.00 71.75 104 PRO A C 1
ATOM 798 O O . PRO A 1 104 ? 4.774 7.091 -15.175 1.00 71.75 104 PRO A O 1
ATOM 801 N N . SER A 1 105 ? 6.940 7.114 -14.607 1.00 81.19 105 SER A N 1
ATOM 802 C CA . SER A 1 105 ? 6.890 5.981 -13.692 1.00 81.19 105 SER A CA 1
ATOM 803 C C . SER A 1 105 ? 7.209 6.432 -12.269 1.00 81.19 105 SER A C 1
ATOM 805 O O . SER A 1 105 ? 7.601 7.570 -12.016 1.00 81.19 105 SER A O 1
ATOM 807 N N . CYS A 1 106 ? 7.072 5.530 -11.300 1.00 83.62 106 CYS A N 1
ATOM 808 C CA . CYS A 1 106 ? 7.482 5.831 -9.931 1.00 83.62 106 CYS A CA 1
ATOM 809 C C . CYS A 1 106 ? 8.998 5.976 -9.737 1.00 83.62 106 CYS A C 1
ATOM 811 O O . CYS A 1 106 ? 9.411 6.428 -8.674 1.00 83.62 106 CYS A O 1
ATOM 813 N N . GLN A 1 107 ? 9.816 5.616 -10.731 1.00 80.81 107 GLN A N 1
ATOM 814 C CA . GLN A 1 107 ? 11.259 5.878 -10.707 1.00 80.81 107 GLN A CA 1
ATOM 815 C C . GLN A 1 107 ? 11.561 7.360 -10.974 1.00 80.81 107 GLN A C 1
ATOM 817 O O . GLN A 1 107 ? 12.558 7.881 -10.483 1.00 80.81 107 GLN A O 1
ATOM 822 N N . ASP A 1 108 ? 10.656 8.046 -11.676 1.00 79.25 108 ASP A N 1
ATOM 823 C CA . ASP A 1 108 ? 10.813 9.437 -12.114 1.00 79.25 108 ASP A CA 1
ATOM 824 C C . ASP A 1 108 ? 10.253 10.449 -11.097 1.00 79.25 108 ASP A C 1
ATOM 826 O O . ASP A 1 108 ? 10.332 11.660 -11.299 1.00 79.25 108 ASP A O 1
ATOM 830 N N . VAL A 1 109 ? 9.662 9.972 -9.993 1.00 81.69 109 VAL A N 1
ATOM 831 C CA . VAL A 1 109 ? 8.945 10.803 -9.015 1.00 81.69 109 VAL A CA 1
ATOM 832 C C . VAL A 1 109 ? 9.582 10.688 -7.633 1.00 81.69 109 VAL A C 1
ATOM 834 O O . VAL A 1 109 ? 9.525 9.641 -6.989 1.00 81.69 109 VAL A O 1
ATOM 837 N N . GLN A 1 110 ? 10.115 11.801 -7.120 1.00 87.31 110 GLN A N 1
ATOM 838 C CA . GLN A 1 110 ? 10.499 11.911 -5.712 1.00 87.31 110 GLN A CA 1
ATOM 839 C C . GLN A 1 110 ? 9.294 12.306 -4.858 1.00 87.31 110 GLN A C 1
ATOM 841 O O . GLN A 1 110 ? 8.755 13.405 -4.976 1.00 87.31 110 GLN A O 1
ATOM 846 N N . CYS A 1 111 ? 8.881 11.401 -3.975 1.00 86.00 111 CYS A N 1
ATOM 847 C CA . CYS A 1 111 ? 7.773 11.636 -3.060 1.00 86.00 111 CYS A CA 1
ATOM 848 C C . CYS A 1 111 ? 8.244 12.275 -1.733 1.00 86.00 111 CYS A C 1
ATOM 850 O O . CYS A 1 111 ? 9.303 11.902 -1.221 1.00 86.00 111 CYS A O 1
ATOM 852 N N . PRO A 1 112 ? 7.470 13.210 -1.143 1.00 82.56 112 PRO A N 1
ATOM 853 C CA . PRO A 1 112 ? 7.734 13.772 0.186 1.00 82.56 112 PRO A CA 1
ATOM 854 C C . PRO A 1 112 ? 7.889 12.710 1.293 1.00 82.56 112 PRO A C 1
ATOM 856 O O . PRO A 1 112 ? 7.426 11.573 1.165 1.00 82.56 112 PRO A O 1
ATOM 859 N N . LYS A 1 113 ? 8.480 13.082 2.438 1.00 73.75 113 LYS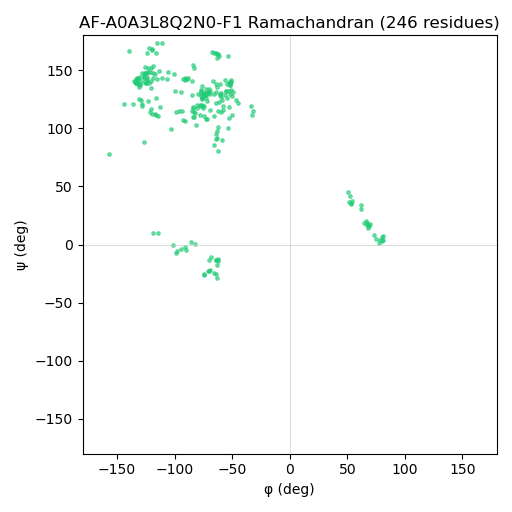 A N 1
ATOM 860 C CA . LYS A 1 113 ? 8.595 12.184 3.607 1.00 73.75 113 LYS A CA 1
ATOM 861 C C . LYS A 1 113 ? 7.222 11.601 3.995 1.00 73.75 113 LYS A C 1
ATOM 863 O O . LYS A 1 113 ? 6.226 12.318 3.986 1.00 73.75 113 LYS A O 1
ATOM 868 N N . HIS A 1 114 ? 7.184 10.312 4.349 1.00 75.31 114 HIS A N 1
ATOM 869 C CA . HIS A 1 114 ? 5.963 9.547 4.683 1.00 75.31 114 HIS A CA 1
ATOM 870 C C . HIS A 1 114 ? 4.953 9.366 3.533 1.00 75.31 114 HIS A C 1
ATOM 872 O O . HIS A 1 114 ? 3.787 9.032 3.759 1.00 75.31 114 HIS A O 1
ATOM 878 N N . THR A 1 115 ? 5.388 9.556 2.287 1.00 83.56 115 THR A N 1
ATOM 879 C CA . THR A 1 115 ? 4.639 9.136 1.099 1.00 83.56 115 THR A CA 1
ATOM 880 C C . THR A 1 115 ? 5.433 8.121 0.287 1.00 83.56 115 THR A C 1
ATOM 882 O O . THR A 1 115 ? 6.660 8.072 0.339 1.00 83.56 115 THR A O 1
ATOM 885 N N . SER A 1 116 ? 4.728 7.281 -0.461 1.00 85.94 116 SER A N 1
ATOM 886 C CA . SER A 1 116 ? 5.315 6.313 -1.380 1.00 85.94 116 SER A CA 1
ATOM 887 C C . SER A 1 116 ? 4.634 6.431 -2.731 1.00 85.94 116 SER A C 1
ATOM 889 O O . SER A 1 116 ? 3.422 6.644 -2.811 1.00 85.94 116 SER A O 1
ATOM 891 N N . CYS A 1 117 ? 5.417 6.324 -3.801 1.00 86.88 117 CYS A N 1
ATOM 892 C CA . CYS A 1 117 ? 4.866 6.388 -5.143 1.00 86.88 117 CYS A CA 1
ATOM 893 C C . CYS A 1 117 ? 4.106 5.100 -5.469 1.00 86.88 117 CYS A C 1
ATOM 895 O O . CYS A 1 117 ? 4.602 3.996 -5.241 1.00 86.88 117 CYS A O 1
ATOM 897 N N . ARG A 1 118 ? 2.902 5.245 -6.024 1.00 88.75 118 ARG A N 1
ATOM 898 C CA . ARG A 1 118 ? 2.095 4.146 -6.547 1.00 88.75 118 ARG A CA 1
ATOM 899 C C . ARG A 1 118 ? 1.550 4.517 -7.921 1.00 88.75 118 ARG A C 1
ATOM 901 O O . ARG A 1 118 ? 1.104 5.643 -8.128 1.00 88.75 118 ARG A O 1
ATOM 908 N N . MET A 1 119 ? 1.540 3.559 -8.842 1.00 87.25 119 MET A N 1
ATOM 909 C CA . MET A 1 119 ? 0.875 3.728 -10.135 1.00 87.25 119 MET A CA 1
ATOM 910 C C . MET A 1 119 ? -0.644 3.672 -9.942 1.00 87.25 119 MET A C 1
ATOM 912 O O . MET A 1 119 ? -1.169 2.722 -9.361 1.00 87.25 119 MET A O 1
ATOM 916 N N . SER A 1 120 ? -1.360 4.688 -10.419 1.00 80.62 120 SER A N 1
ATOM 917 C CA . SER A 1 120 ? -2.825 4.757 -10.359 1.00 80.62 120 SER A CA 1
ATOM 918 C C . SER A 1 120 ? -3.369 5.427 -11.616 1.00 80.62 120 SER A C 1
ATOM 920 O O . SER A 1 120 ? -3.012 6.567 -11.903 1.00 80.62 120 SER A O 1
ATOM 922 N N . GLY A 1 121 ? -4.214 4.717 -12.372 1.00 77.75 121 GLY A N 1
ATOM 923 C CA . GLY A 1 121 ? -4.760 5.223 -13.637 1.00 77.75 121 GLY A CA 1
ATOM 924 C C . GLY A 1 121 ? -3.691 5.499 -14.701 1.00 77.75 121 GLY A C 1
ATOM 925 O O . GLY A 1 121 ? -3.811 6.466 -15.439 1.00 77.75 121 GLY A O 1
ATOM 926 N N . GLY A 1 122 ? -2.613 4.706 -14.734 1.00 78.06 122 GLY A N 1
ATOM 927 C CA . GLY A 1 122 ? -1.507 4.888 -15.684 1.00 78.06 122 GLY A CA 1
ATOM 928 C C . GLY A 1 122 ? -0.530 6.020 -15.344 1.00 78.06 122 GLY A C 1
ATOM 929 O O . GLY A 1 122 ? 0.425 6.217 -16.084 1.00 78.06 122 GLY A O 1
ATOM 930 N N . GLN A 1 123 ? -0.722 6.727 -14.223 1.00 81.31 123 GLN A N 1
ATOM 931 C CA . GLN A 1 123 ? 0.149 7.820 -13.785 1.00 81.31 123 GLN A CA 1
ATOM 932 C C . GLN A 1 123 ? 0.700 7.568 -12.366 1.00 81.31 123 GLN A C 1
ATOM 934 O O . GLN A 1 123 ? -0.033 7.062 -11.504 1.00 81.31 123 GLN A O 1
ATOM 939 N N . PRO A 1 124 ? 1.966 7.921 -12.085 1.00 88.50 124 PRO A N 1
ATOM 940 C CA . PRO A 1 124 ? 2.555 7.812 -10.760 1.00 88.50 124 PRO A CA 1
ATOM 941 C C . PRO A 1 124 ? 1.948 8.865 -9.835 1.00 88.50 124 PRO A C 1
ATOM 943 O O . PRO A 1 124 ? 1.857 10.045 -10.178 1.00 88.50 124 PRO A O 1
ATOM 946 N N . ARG A 1 125 ? 1.523 8.443 -8.643 1.00 87.06 125 ARG A N 1
ATOM 947 C CA . ARG A 1 125 ? 1.017 9.330 -7.591 1.00 87.06 125 ARG A CA 1
ATOM 948 C C . ARG A 1 125 ? 1.690 9.020 -6.262 1.00 87.06 125 ARG A C 1
ATOM 950 O O . ARG A 1 125 ? 1.777 7.860 -5.863 1.00 87.06 125 ARG A O 1
ATOM 957 N N . CYS A 1 126 ? 2.109 10.060 -5.546 1.00 88.25 126 CYS A N 1
ATOM 958 C CA . CYS A 1 126 ? 2.553 9.929 -4.163 1.00 88.25 126 CYS A CA 1
ATOM 959 C C . CYS A 1 126 ? 1.331 9.738 -3.271 1.00 88.25 126 CYS A C 1
ATOM 961 O O . CYS A 1 126 ? 0.520 10.646 -3.095 1.00 88.25 126 CYS A O 1
ATOM 963 N N . VAL A 1 127 ? 1.188 8.542 -2.718 1.00 85.25 127 VAL A N 1
ATOM 964 C CA . VAL A 1 127 ? 0.173 8.250 -1.710 1.00 85.25 127 VAL A CA 1
ATOM 965 C C . VAL A 1 127 ? 0.839 8.275 -0.348 1.00 85.25 127 VAL A C 1
ATOM 967 O O . VAL A 1 127 ? 2.011 7.925 -0.233 1.00 85.25 127 VAL A O 1
ATOM 970 N N . HIS A 1 128 ? 0.128 8.694 0.698 1.00 81.88 128 HIS A N 1
ATOM 971 C CA . HIS A 1 128 ? 0.657 8.524 2.046 1.00 81.88 128 HIS A CA 1
ATOM 972 C C . HIS A 1 128 ? 1.008 7.058 2.242 1.00 81.88 128 HIS A C 1
ATOM 974 O O . HIS A 1 128 ? 0.165 6.173 2.048 1.00 81.88 128 HIS A O 1
ATOM 980 N N . THR A 1 129 ? 2.256 6.817 2.637 1.00 61.09 129 THR A N 1
ATOM 981 C CA . THR A 1 129 ? 2.621 5.582 3.298 1.00 61.09 129 THR A CA 1
ATOM 982 C C . THR A 1 129 ? 1.867 5.672 4.606 1.00 61.09 129 THR A C 1
ATOM 984 O O . THR A 1 129 ? 2.361 6.175 5.612 1.00 61.09 129 THR A O 1
ATOM 987 N N . LYS A 1 130 ? 0.604 5.238 4.587 1.00 52.97 130 LYS A N 1
ATOM 988 C CA . LYS A 1 130 ? 0.009 4.710 5.794 1.00 52.97 130 LYS A CA 1
ATOM 989 C C . LYS A 1 130 ? 1.020 3.646 6.195 1.00 52.97 130 LYS A C 1
ATOM 991 O O . LYS A 1 130 ? 1.044 2.576 5.591 1.00 52.97 130 LYS A O 1
ATOM 996 N N . MET A 1 131 ? 1.891 3.966 7.165 1.00 48.91 131 MET A N 1
ATOM 997 C CA . MET A 1 131 ? 2.271 2.988 8.177 1.00 48.91 131 MET A CA 1
ATOM 998 C C . MET A 1 131 ? 1.023 2.153 8.315 1.00 48.91 131 MET A C 1
ATOM 1000 O O . MET A 1 131 ? -0.018 2.765 8.589 1.00 48.91 131 MET A O 1
ATOM 1004 N N . SER A 1 132 ? 1.081 0.865 7.944 1.00 44.47 132 SER A N 1
ATOM 1005 C CA . SER A 1 132 ? -0.022 -0.062 8.170 1.00 44.47 132 SER A CA 1
ATOM 1006 C C . SER A 1 132 ? -0.647 0.406 9.456 1.00 44.47 132 SER A C 1
ATOM 1008 O O . SER A 1 132 ? 0.064 0.448 10.465 1.00 44.47 132 SER A O 1
ATOM 1010 N N . ILE A 1 133 ? -1.870 0.940 9.383 1.00 54.53 133 ILE A N 1
ATOM 1011 C CA . ILE A 1 133 ? -2.600 1.272 10.589 1.00 54.53 133 ILE A CA 1
ATOM 1012 C C . ILE A 1 133 ? -2.740 -0.121 11.165 1.00 54.53 133 ILE A C 1
ATOM 1014 O O . ILE A 1 133 ? -3.588 -0.884 10.710 1.00 54.53 133 ILE A O 1
ATOM 1018 N N . LYS A 1 134 ? -1.777 -0.522 12.006 1.00 56.41 134 LYS A N 1
ATOM 1019 C CA . LYS A 1 134 ? -1.891 -1.683 12.857 1.00 56.41 134 LYS A CA 1
ATOM 1020 C C . LYS A 1 134 ? -3.232 -1.414 13.482 1.00 56.41 134 LYS A C 1
ATOM 1022 O O . LYS A 1 134 ? -3.396 -0.365 14.110 1.00 56.41 134 LYS A O 1
ATOM 1027 N N . SER A 1 135 ? -4.210 -2.240 13.120 1.00 60.84 135 SER A N 1
ATOM 1028 C CA . SER A 1 135 ? -5.548 -2.113 13.658 1.00 60.84 135 SER A CA 1
ATOM 1029 C C . SER A 1 135 ? -5.353 -1.914 15.153 1.00 60.84 135 SER A C 1
ATOM 1031 O O . SER A 1 135 ? -4.616 -2.718 15.738 1.00 60.84 135 SER A O 1
ATOM 1033 N N . PRO A 1 136 ? -5.843 -0.795 15.719 1.00 68.88 136 PRO A N 1
ATOM 1034 C CA . PRO A 1 136 ? -5.538 -0.454 17.095 1.00 68.88 136 PRO A CA 1
ATOM 1035 C C . PRO A 1 136 ? -5.840 -1.687 17.938 1.00 68.88 136 PRO A C 1
ATOM 1037 O O . PRO A 1 136 ? -6.883 -2.319 17.768 1.00 68.88 136 PRO A O 1
ATOM 1040 N N . SER A 1 137 ? -4.877 -2.106 18.747 1.00 80.06 137 SER A N 1
ATOM 1041 C CA . SER A 1 137 ? -4.973 -3.343 19.511 1.00 80.06 137 SER A CA 1
ATOM 1042 C C . SER A 1 137 ? -4.973 -3.025 20.997 1.00 80.06 137 SER A C 1
ATOM 1044 O O . SER A 1 137 ? -4.591 -1.934 21.418 1.00 80.06 137 SER A O 1
ATOM 1046 N N . CYS A 1 138 ? -5.360 -3.991 21.825 1.00 84.06 138 CYS A N 1
ATOM 1047 C CA . CYS A 1 138 ? -5.253 -3.829 23.272 1.00 84.06 138 CYS A CA 1
ATOM 1048 C C . CYS A 1 138 ? -3.810 -3.656 23.774 1.00 84.06 138 CYS A C 1
ATOM 1050 O O . CYS A 1 138 ? -3.629 -3.225 24.906 1.00 84.06 138 CYS A O 1
ATOM 1052 N N . ALA A 1 139 ? -2.792 -3.946 22.952 1.00 81.31 139 ALA A N 1
ATOM 1053 C CA . ALA A 1 139 ? -1.402 -3.643 23.290 1.00 81.31 139 ALA A CA 1
ATOM 1054 C C . ALA A 1 139 ? -1.105 -2.132 23.260 1.00 81.31 139 ALA A C 1
ATOM 1056 O O . ALA A 1 139 ? -0.175 -1.681 23.920 1.00 81.31 139 ALA A O 1
ATOM 1057 N N . ASP A 1 140 ? -1.905 -1.362 22.517 1.00 79.81 140 ASP A N 1
ATOM 1058 C CA . ASP A 1 140 ? -1.724 0.077 22.320 1.00 79.81 140 ASP A CA 1
ATOM 1059 C C . ASP A 1 140 ? -2.624 0.916 23.256 1.00 79.81 140 ASP A C 1
ATOM 1061 O O . ASP A 1 140 ? -2.522 2.143 23.279 1.00 79.81 140 ASP A O 1
ATOM 1065 N N . LEU A 1 141 ? -3.519 0.276 24.025 1.00 82.38 141 LEU A N 1
ATOM 1066 C CA . LEU A 1 141 ? -4.540 0.934 24.847 1.00 82.38 141 LEU A CA 1
ATOM 1067 C C . LEU A 1 141 ? -4.293 0.701 26.345 1.00 82.38 141 LEU A C 1
ATOM 1069 O O . LEU A 1 141 ? -4.515 -0.393 26.863 1.00 82.38 141 LEU A O 1
ATOM 1073 N N . HIS A 1 142 ? -3.913 1.756 27.068 1.00 87.00 142 HIS A N 1
ATOM 1074 C CA . HIS A 1 142 ? -3.875 1.738 28.531 1.00 87.00 142 HIS A CA 1
ATOM 1075 C C . HIS A 1 142 ? -5.266 2.007 29.112 1.00 87.00 142 HIS A C 1
ATOM 1077 O O . HIS A 1 142 ? -5.798 3.110 28.994 1.00 87.00 142 HIS A O 1
ATOM 1083 N N . CYS A 1 143 ? -5.837 0.999 29.768 1.00 86.12 143 CYS A N 1
ATOM 1084 C CA . CYS A 1 143 ? -7.127 1.111 30.434 1.00 86.12 143 CYS A CA 1
ATOM 1085 C C . CYS A 1 143 ? -6.989 1.602 31.889 1.00 86.12 143 CYS A C 1
ATOM 1087 O O . CYS A 1 143 ? -6.027 1.235 32.570 1.00 86.12 143 CYS A O 1
ATOM 1089 N N . PRO A 1 144 ? -7.925 2.439 32.380 1.00 81.44 144 PRO A N 1
ATOM 1090 C CA . PRO A 1 144 ? -7.942 2.886 33.770 1.00 81.44 144 PRO A CA 1
ATOM 1091 C C . PRO A 1 144 ? -8.142 1.714 34.742 1.00 81.44 144 PRO A C 1
ATOM 1093 O O . PRO A 1 144 ? -8.571 0.622 34.360 1.00 81.44 144 PRO A O 1
ATOM 1096 N N . LYS A 1 145 ? -7.837 1.950 36.023 1.00 75.31 145 LYS A N 1
ATOM 1097 C CA . LYS A 1 145 ? -7.992 0.954 37.093 1.00 75.31 145 LYS A CA 1
ATOM 1098 C C . LYS A 1 145 ? -9.414 0.366 37.083 1.00 75.31 145 LYS A C 1
ATOM 1100 O O . LYS A 1 145 ? -10.374 1.088 36.838 1.00 75.31 145 LYS A O 1
ATOM 1105 N N . ASP A 1 146 ? -9.518 -0.942 37.314 1.00 73.94 146 ASP A N 1
ATOM 1106 C CA . ASP A 1 146 ? -10.775 -1.714 37.334 1.00 73.94 146 ASP A CA 1
ATOM 1107 C C . ASP A 1 146 ? -11.496 -1.861 35.975 1.00 73.94 146 ASP A C 1
ATOM 1109 O O . ASP A 1 146 ? -12.633 -2.337 35.903 1.00 73.94 146 ASP A O 1
ATOM 1113 N N . THR A 1 147 ? -10.805 -1.549 34.875 1.00 82.25 147 THR A N 1
ATOM 1114 C CA . THR A 1 147 ? -11.249 -1.855 33.508 1.00 82.25 147 THR A CA 1
ATOM 1115 C C . THR A 1 147 ? -10.232 -2.741 32.787 1.00 82.25 147 THR A C 1
ATOM 1117 O O . THR A 1 147 ? -9.041 -2.721 33.096 1.00 82.25 147 THR A O 1
ATOM 1120 N N . SER A 1 148 ? -10.691 -3.546 31.833 1.00 85.69 148 SER A N 1
ATOM 1121 C CA . SER A 1 148 ? -9.845 -4.384 30.978 1.00 85.69 148 SER A CA 1
ATOM 1122 C C . SER A 1 148 ? -10.083 -4.056 29.511 1.00 85.69 148 SER A C 1
ATOM 1124 O O . SER A 1 148 ? -11.175 -3.644 29.122 1.00 85.69 148 SER A O 1
ATOM 1126 N N . CYS A 1 149 ? -9.047 -4.195 28.683 1.00 88.12 149 CYS A N 1
ATOM 1127 C CA . CYS A 1 149 ? -9.199 -3.989 27.250 1.00 88.12 149 CYS A CA 1
ATOM 1128 C C . CYS A 1 149 ? -9.808 -5.229 26.592 1.00 88.12 149 CYS A C 1
ATOM 1130 O O . CYS A 1 149 ? -9.305 -6.340 26.758 1.00 88.12 149 CYS A O 1
ATOM 1132 N N . GLN A 1 150 ? -10.857 -5.023 25.801 1.00 88.25 150 GLN A N 1
ATOM 1133 C CA . GLN A 1 150 ? -11.485 -6.045 24.976 1.00 88.25 150 GLN A CA 1
ATOM 1134 C C . GLN A 1 150 ? -11.655 -5.528 23.543 1.00 88.25 150 GLN A C 1
ATOM 1136 O O . GLN A 1 150 ? -11.942 -4.352 23.326 1.00 88.25 150 GLN A O 1
ATOM 1141 N N . MET A 1 151 ? -11.493 -6.404 22.551 1.00 87.94 151 MET A N 1
ATOM 1142 C CA . MET A 1 151 ? -11.809 -6.075 21.158 1.00 87.94 151 MET A CA 1
ATOM 1143 C C . MET A 1 151 ? -13.326 -6.148 20.946 1.00 87.94 151 MET A C 1
ATOM 1145 O O . MET A 1 151 ? -13.926 -7.204 21.137 1.00 87.94 151 MET A O 1
ATOM 1149 N N . THR A 1 152 ? -13.946 -5.042 20.539 1.00 80.25 152 THR A N 1
ATOM 1150 C CA . THR A 1 152 ? -15.379 -4.944 20.217 1.00 80.25 152 THR A CA 1
ATOM 1151 C C . THR A 1 152 ? -15.534 -4.259 18.860 1.00 80.25 152 THR A C 1
ATOM 1153 O O . THR A 1 152 ? -14.993 -3.174 18.653 1.00 80.25 152 THR A O 1
ATOM 1156 N N . ASP A 1 153 ? -16.231 -4.892 17.913 1.00 81.38 153 ASP A N 1
ATOM 1157 C CA . ASP A 1 153 ? -16.432 -4.375 16.544 1.00 81.38 153 ASP A CA 1
ATOM 1158 C C . ASP A 1 153 ? -15.123 -3.978 15.832 1.00 81.38 153 ASP A C 1
ATOM 1160 O O . ASP A 1 153 ? -15.008 -2.927 15.196 1.00 81.38 153 ASP A O 1
ATOM 1164 N N . GLY A 1 154 ? -14.083 -4.800 15.995 1.00 78.88 154 GLY A N 1
ATOM 1165 C CA . GLY A 1 154 ? -12.769 -4.564 15.388 1.00 78.88 154 GLY A CA 1
ATOM 1166 C C . GLY A 1 154 ? -11.952 -3.431 16.022 1.00 78.88 154 GLY A C 1
ATOM 1167 O O . GLY A 1 154 ? -10.897 -3.100 15.489 1.00 78.88 154 GLY A O 1
ATOM 1168 N N . HIS A 1 155 ? -12.397 -2.863 17.149 1.00 82.00 155 HIS A N 1
ATOM 1169 C CA . HIS A 1 155 ? -11.706 -1.786 17.864 1.00 82.00 155 HIS A CA 1
ATOM 1170 C C . HIS A 1 155 ? -11.485 -2.145 19.345 1.00 82.00 155 HIS A C 1
ATOM 1172 O O . HIS A 1 155 ? -12.353 -2.770 19.958 1.00 82.00 155 HIS A O 1
ATOM 1178 N N . PRO A 1 156 ? -10.354 -1.753 19.955 1.00 89.75 156 PRO A N 1
ATOM 1179 C CA . PRO A 1 156 ? -10.082 -2.016 21.360 1.00 89.75 156 PRO A CA 1
ATOM 1180 C C . PRO A 1 156 ? -10.882 -1.034 22.224 1.00 89.75 156 PRO A C 1
ATOM 1182 O O . PRO A 1 156 ? -10.889 0.172 21.969 1.00 89.75 156 PRO A O 1
ATOM 1185 N N . ARG A 1 157 ? -11.569 -1.539 23.250 1.00 87.94 157 ARG A N 1
ATOM 1186 C CA . ARG A 1 157 ? -12.356 -0.745 24.202 1.00 87.94 157 ARG A CA 1
ATOM 1187 C C . ARG A 1 157 ? -12.035 -1.163 25.632 1.00 87.94 157 ARG A C 1
ATOM 1189 O O . ARG A 1 157 ? -11.897 -2.351 25.909 1.00 87.94 157 ARG A O 1
ATOM 1196 N N . CYS A 1 158 ? -11.966 -0.198 26.547 1.00 89.06 158 CYS A N 1
ATOM 1197 C CA . CYS A 1 158 ? -11.895 -0.487 27.977 1.00 89.06 158 CYS A CA 1
ATOM 1198 C C . CYS A 1 158 ? -13.297 -0.796 28.499 1.00 89.06 158 CYS A C 1
ATOM 1200 O O . CYS A 1 158 ? -14.188 0.054 28.452 1.00 89.06 158 CYS A O 1
ATOM 1202 N N . VAL A 1 159 ? -13.490 -2.013 28.987 1.00 86.44 159 VAL A N 1
ATOM 1203 C CA . VAL A 1 159 ? -14.735 -2.466 29.601 1.00 86.44 159 VAL A CA 1
ATOM 1204 C C . VAL A 1 159 ? -14.541 -2.576 31.104 1.00 86.44 159 VAL A C 1
ATOM 1206 O O . VAL A 1 159 ? -13.472 -2.960 31.575 1.00 86.44 159 VAL A O 1
ATOM 1209 N N . HIS A 1 160 ? -15.565 -2.217 31.874 1.00 82.12 160 HIS A N 1
ATOM 1210 C CA . HIS A 1 160 ? -15.518 -2.394 33.321 1.00 82.12 160 HIS A CA 1
ATOM 1211 C C . HIS A 1 160 ? -15.443 -3.882 33.641 1.00 82.12 160 HIS A C 1
ATOM 1213 O O . HIS A 1 160 ? -16.220 -4.679 33.104 1.00 82.12 160 HIS A O 1
ATOM 1219 N N . ASN A 1 161 ? -14.507 -4.250 34.514 1.00 72.75 161 ASN A N 1
ATOM 1220 C CA . ASN A 1 161 ? -14.434 -5.613 35.010 1.00 72.75 161 ASN A CA 1
ATOM 1221 C C . ASN A 1 161 ? -15.764 -5.924 35.698 1.00 72.75 161 ASN A C 1
ATOM 1223 O O . ASN A 1 161 ? -16.226 -5.151 36.542 1.00 72.75 161 ASN A O 1
ATOM 1227 N N . ARG A 1 162 ? -16.418 -7.023 35.299 1.00 68.56 162 ARG A N 1
ATOM 1228 C CA . ARG A 1 162 ? -17.675 -7.428 35.935 1.00 68.56 162 ARG A CA 1
ATOM 1229 C C . ARG A 1 162 ? -17.437 -7.557 37.444 1.00 68.56 162 ARG A C 1
ATOM 1231 O O . ARG A 1 162 ? -16.463 -8.209 37.821 1.00 68.56 162 ARG A O 1
ATOM 1238 N N . PRO A 1 163 ? -18.311 -6.983 38.289 1.00 71.25 163 PRO A N 1
ATOM 1239 C CA . PRO A 1 163 ? -18.233 -7.171 39.730 1.00 71.25 163 PRO A CA 1
ATOM 1240 C C . PRO A 1 163 ? -18.179 -8.670 40.061 1.00 71.25 163 PRO A C 1
ATOM 1242 O O . PRO A 1 163 ? -19.096 -9.416 39.713 1.00 71.25 163 PRO A O 1
ATOM 1245 N N . SER A 1 164 ? -17.089 -9.123 40.683 1.00 77.56 164 SER A N 1
ATOM 1246 C CA . SER A 1 164 ? -16.846 -10.533 41.003 1.00 77.56 164 SER A CA 1
ATOM 1247 C C . SER A 1 164 ? -16.633 -10.737 42.502 1.00 77.56 164 SER A C 1
ATOM 1249 O O . SER A 1 164 ? -16.476 -9.792 43.278 1.00 77.56 164 SER A O 1
ATOM 1251 N N . CYS A 1 165 ? -16.634 -12.001 42.916 1.00 82.44 165 CYS A N 1
ATOM 1252 C CA . CYS A 1 165 ? -16.368 -12.400 44.294 1.00 82.44 165 CYS A CA 1
ATOM 1253 C C . CYS A 1 165 ? -14.873 -12.569 44.614 1.00 82.44 165 CYS A C 1
ATOM 1255 O O . CYS A 1 165 ? -14.548 -12.916 45.747 1.00 82.44 165 CYS A O 1
ATOM 1257 N N . ASP A 1 166 ? -13.968 -12.300 43.665 1.00 80.56 166 ASP A N 1
ATOM 1258 C CA . ASP A 1 166 ? -12.539 -12.641 43.779 1.00 80.56 166 ASP A CA 1
ATOM 1259 C C . ASP A 1 166 ? -11.834 -11.921 44.939 1.00 80.56 166 ASP A C 1
ATOM 1261 O O . ASP A 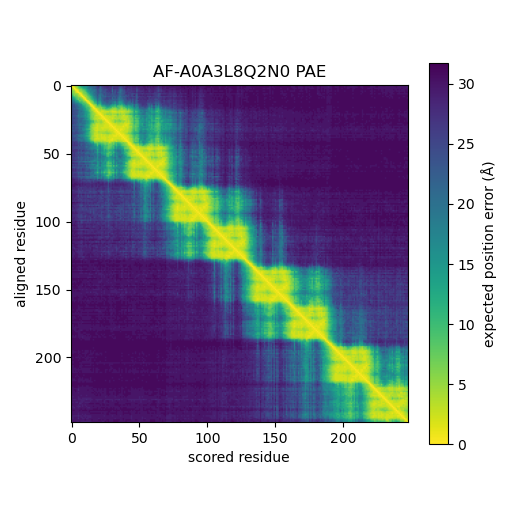1 166 ? -10.895 -12.451 45.527 1.00 80.56 166 ASP A O 1
ATOM 1265 N N . ASN A 1 167 ? -12.319 -10.731 45.310 1.00 75.25 167 ASN A N 1
ATOM 1266 C CA . ASN A 1 167 ? -11.742 -9.906 46.376 1.00 75.25 167 ASN A CA 1
ATOM 1267 C C . ASN A 1 167 ? -12.663 -9.735 47.598 1.00 75.25 167 ASN A C 1
ATOM 1269 O O . ASN A 1 167 ? -12.371 -8.924 48.478 1.00 75.25 167 ASN A O 1
ATOM 1273 N N . ILE A 1 168 ? -13.774 -10.476 47.683 1.00 79.88 168 ILE A N 1
ATOM 1274 C CA . ILE A 1 168 ? -14.734 -10.335 48.786 1.00 79.88 168 ILE A CA 1
ATOM 1275 C C . ILE A 1 168 ? -14.501 -11.409 49.842 1.00 79.88 168 ILE A C 1
ATOM 1277 O O . ILE A 1 168 ? -14.743 -12.595 49.625 1.00 79.88 168 ILE A O 1
ATOM 1281 N N . ARG A 1 169 ? -14.086 -10.974 51.035 1.00 85.50 169 ARG A N 1
ATOM 1282 C CA . ARG A 1 169 ? -13.995 -11.830 52.222 1.00 85.50 169 ARG A CA 1
ATOM 1283 C C . ARG A 1 169 ? -15.304 -11.776 53.001 1.00 85.50 169 ARG A C 1
ATOM 1285 O O . ARG A 1 169 ? -15.599 -10.787 53.667 1.00 85.50 169 ARG A O 1
ATOM 1292 N N . CYS A 1 170 ? -16.073 -12.851 52.909 1.00 85.25 170 CYS A N 1
ATOM 1293 C CA . CYS A 1 170 ? -17.302 -13.028 53.668 1.00 85.25 170 CYS A CA 1
ATOM 1294 C C . CYS A 1 170 ? -17.011 -13.569 55.082 1.00 85.25 170 CYS A C 1
ATOM 1296 O O . CYS A 1 170 ? -16.002 -14.239 55.307 1.00 85.25 170 CYS A O 1
ATOM 1298 N N . GLN A 1 171 ? -17.877 -13.244 56.045 1.00 80.00 171 GLN A N 1
ATOM 1299 C CA . GLN A 1 171 ? -17.783 -13.732 57.426 1.00 80.00 171 GLN A CA 1
ATOM 1300 C C . GLN A 1 171 ? -18.005 -15.255 57.488 1.00 80.00 171 GLN A C 1
ATOM 1302 O O . GLN A 1 171 ? -18.508 -15.862 56.538 1.00 80.00 171 GLN A O 1
ATOM 1307 N N . LYS A 1 172 ? -17.645 -15.885 58.613 1.00 65.19 172 LYS A N 1
ATOM 1308 C CA . LYS A 1 172 ? -17.883 -17.321 58.839 1.00 65.19 172 LYS A CA 1
ATOM 1309 C C . LYS A 1 172 ? -19.361 -17.664 58.564 1.00 65.19 172 LYS A C 1
ATOM 1311 O O . LYS A 1 172 ? -20.240 -16.891 58.923 1.00 65.19 172 LYS A O 1
ATOM 1316 N N . ASP A 1 173 ? -19.606 -18.786 57.883 1.00 77.00 173 ASP A N 1
ATOM 1317 C CA . ASP A 1 173 ? -20.939 -19.272 57.472 1.00 77.00 173 ASP A CA 1
ATOM 1318 C C . ASP A 1 173 ? -21.664 -18.434 56.394 1.00 77.00 173 ASP A C 1
ATOM 1320 O O . ASP A 1 173 ? -22.866 -18.604 56.160 1.00 77.00 173 ASP A O 1
ATOM 1324 N N . THR A 1 174 ? -20.929 -17.571 55.680 1.00 82.12 174 THR A N 1
ATOM 1325 C CA . THR A 1 174 ? -21.415 -16.870 54.483 1.00 82.12 174 THR A CA 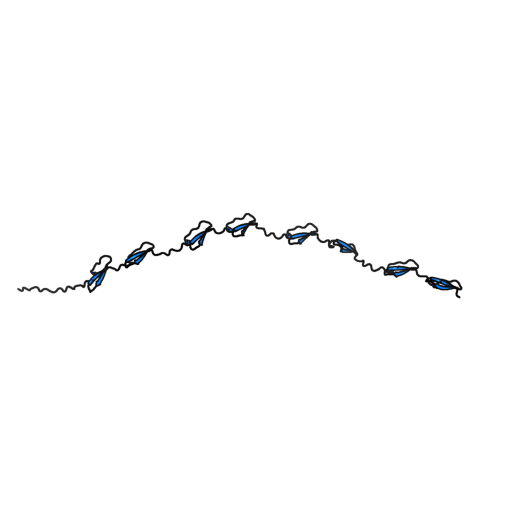1
ATOM 1326 C C . THR A 1 174 ? -20.526 -17.139 53.264 1.00 82.12 174 THR A C 1
ATOM 1328 O O . THR A 1 174 ? -19.333 -17.413 53.376 1.00 82.12 174 THR A O 1
ATOM 1331 N N . THR A 1 175 ? -21.105 -17.084 52.068 1.00 87.19 175 THR A N 1
ATOM 1332 C CA . THR A 1 175 ? -20.429 -17.297 50.784 1.00 87.19 175 THR A CA 1
ATOM 1333 C C . THR A 1 175 ? -20.765 -16.149 49.845 1.00 87.19 175 THR A C 1
ATOM 1335 O O . THR A 1 175 ? -21.907 -15.694 49.804 1.00 87.19 175 THR A O 1
ATOM 1338 N N . CYS A 1 176 ? -19.769 -15.661 49.106 1.00 86.25 176 CYS A N 1
ATOM 1339 C CA . CYS A 1 176 ? -19.993 -14.611 48.123 1.00 86.25 176 CYS A CA 1
ATOM 1340 C C . CYS A 1 176 ? -20.699 -15.188 46.893 1.00 86.25 176 CYS A C 1
ATOM 1342 O O . CYS A 1 176 ? -20.256 -16.189 46.330 1.00 86.25 176 CYS A O 1
ATOM 1344 N N . GLN A 1 177 ? -21.783 -14.543 46.475 1.00 86.25 177 GLN A N 1
ATOM 1345 C CA . GLN A 1 177 ? -22.500 -14.835 45.240 1.00 86.25 177 GLN A CA 1
ATOM 1346 C C . GLN A 1 177 ? -22.780 -13.535 44.490 1.00 86.25 177 GLN A C 1
ATOM 1348 O O . GLN A 1 177 ? -23.071 -12.510 45.103 1.00 86.25 177 GLN A O 1
ATOM 1353 N N . VAL A 1 178 ? -22.716 -13.570 43.160 1.00 85.25 178 VAL A N 1
ATOM 1354 C CA . VAL A 1 178 ? -23.118 -12.435 42.319 1.00 85.25 178 VAL A CA 1
ATOM 1355 C C . VAL A 1 178 ? -24.631 -12.508 42.112 1.00 85.25 178 VAL A C 1
ATOM 1357 O O . VAL A 1 178 ? -25.115 -13.399 41.420 1.00 85.25 178 VAL A O 1
ATOM 1360 N N . ILE A 1 179 ? -25.371 -11.586 42.727 1.00 78.25 179 ILE A N 1
ATOM 1361 C CA . ILE A 1 179 ? -26.836 -11.486 42.665 1.00 78.25 179 ILE A CA 1
ATOM 1362 C C . ILE A 1 179 ? -27.172 -10.158 41.985 1.00 78.25 179 ILE A C 1
ATOM 1364 O O . ILE A 1 179 ? -26.664 -9.116 42.393 1.00 78.25 179 ILE A O 1
ATOM 1368 N N . ASP A 1 180 ? -27.976 -10.197 40.921 1.00 79.56 180 ASP A N 1
ATOM 1369 C CA . ASP A 1 180 ? -28.341 -9.022 40.108 1.00 79.56 180 ASP A CA 1
ATOM 1370 C C . ASP A 1 180 ? -27.129 -8.220 39.592 1.00 79.56 180 ASP A C 1
ATOM 1372 O O . ASP A 1 180 ? -27.146 -6.993 39.506 1.00 79.56 180 ASP A O 1
ATOM 1376 N N . GLY A 1 181 ? -26.039 -8.921 39.263 1.00 72.00 181 GLY A N 1
ATOM 1377 C CA . GLY A 1 181 ? -24.801 -8.308 38.769 1.00 72.00 181 GLY A CA 1
ATOM 1378 C C . GLY A 1 181 ? -23.902 -7.704 39.853 1.00 72.00 181 GLY A C 1
ATOM 1379 O O . GLY A 1 181 ? -22.849 -7.171 39.512 1.00 72.00 181 GLY A O 1
ATOM 1380 N N . TRP A 1 182 ? -24.265 -7.831 41.135 1.00 76.69 182 TRP A N 1
ATOM 1381 C CA . TRP A 1 182 ? -23.489 -7.322 42.266 1.00 76.69 182 TRP A CA 1
ATOM 1382 C C . TRP A 1 182 ? -23.082 -8.442 43.233 1.00 76.69 182 TRP A C 1
ATOM 1384 O O . TRP A 1 182 ? -23.904 -9.286 43.592 1.00 76.69 182 TRP A O 1
ATOM 1394 N N . PRO A 1 183 ? -21.822 -8.477 43.691 1.00 85.12 183 PRO A N 1
ATOM 1395 C CA . PRO A 1 183 ? -21.350 -9.513 44.592 1.00 85.12 183 PRO A CA 1
ATOM 1396 C C . PRO A 1 183 ? -21.853 -9.249 46.023 1.00 85.12 183 PRO A C 1
ATOM 1398 O O . PRO A 1 183 ? -21.701 -8.157 46.571 1.00 85.12 183 PRO A O 1
ATOM 1401 N N . ARG A 1 184 ? -22.489 -10.254 46.633 1.00 84.75 184 ARG A N 1
ATOM 1402 C CA . ARG A 1 184 ? -23.119 -10.199 47.962 1.00 84.75 184 ARG A CA 1
ATOM 1403 C C . ARG A 1 184 ? -22.725 -11.424 48.787 1.00 84.75 184 ARG A C 1
ATOM 1405 O O . ARG A 1 184 ? -22.721 -12.539 48.275 1.00 84.75 184 ARG A O 1
ATOM 1412 N N . CYS A 1 185 ? -22.444 -11.241 50.077 1.00 87.19 185 CYS A N 1
ATOM 1413 C CA . CYS A 1 185 ? -22.269 -12.358 51.009 1.00 87.19 185 CYS A CA 1
ATOM 1414 C C . CYS A 1 185 ? -23.638 -12.878 51.460 1.00 87.19 185 CYS A C 1
ATOM 1416 O O . CYS A 1 185 ? -24.414 -12.139 52.066 1.00 87.19 185 CYS A O 1
ATOM 1418 N N . VAL A 1 186 ? -23.926 -14.148 51.185 1.00 84.25 186 VAL A N 1
ATOM 1419 C CA . VAL A 1 186 ? -25.164 -14.823 51.598 1.00 84.25 186 VAL A CA 1
ATOM 1420 C C . VAL A 1 186 ? -24.849 -15.976 52.539 1.00 84.25 186 VAL A C 1
ATOM 1422 O O . VAL A 1 186 ? -23.802 -16.604 52.417 1.00 84.25 186 VAL A O 1
ATOM 1425 N N . HIS A 1 187 ? -25.725 -16.260 53.501 1.00 81.19 187 HIS A N 1
ATOM 1426 C CA . HIS A 1 187 ? -25.511 -17.364 54.438 1.00 81.19 187 HIS A CA 1
ATOM 1427 C C . HIS A 1 187 ? -25.544 -18.709 53.712 1.00 81.19 187 HIS A C 1
ATOM 1429 O O . HIS A 1 187 ? -26.494 -19.014 52.993 1.00 81.19 187 HIS A O 1
ATOM 1435 N N . THR A 1 188 ? -24.523 -19.538 53.937 1.00 65.50 188 THR A N 1
ATOM 1436 C CA . THR A 1 188 ? -24.399 -20.864 53.310 1.00 65.50 188 THR A CA 1
ATOM 1437 C C . THR A 1 188 ? -25.439 -21.853 53.851 1.00 65.50 188 THR A C 1
ATOM 1439 O O . THR A 1 188 ? -25.655 -22.912 53.266 1.00 65.50 188 THR A O 1
ATOM 1442 N N . LYS A 1 189 ? -26.115 -21.512 54.959 1.00 59.22 189 LYS A N 1
ATOM 1443 C CA . LYS A 1 189 ? -27.172 -22.317 55.575 1.00 59.22 189 LYS A CA 1
ATOM 1444 C C . LYS A 1 189 ? -28.453 -21.521 55.782 1.00 59.22 189 LYS A C 1
ATOM 1446 O O . LYS A 1 189 ? -28.697 -20.992 56.856 1.00 59.22 189 LYS A O 1
ATOM 1451 N N . MET A 1 190 ? -29.305 -21.523 54.766 1.00 49.97 190 MET A N 1
ATOM 1452 C CA . MET A 1 190 ? -30.752 -21.440 54.958 1.00 49.97 190 MET A CA 1
ATOM 1453 C C . MET A 1 190 ? -31.447 -22.027 53.729 1.00 49.97 190 MET A C 1
ATOM 1455 O O . MET A 1 190 ? -31.981 -21.330 52.880 1.00 49.97 190 MET A O 1
ATOM 1459 N N . SER A 1 191 ? -31.477 -23.355 53.655 1.00 42.81 191 SER A N 1
ATOM 1460 C CA . SER A 1 191 ? -32.787 -23.951 53.431 1.00 42.81 191 SER A CA 1
ATOM 1461 C C . SER A 1 191 ? -33.408 -23.962 54.826 1.00 42.81 191 SER A C 1
ATOM 1463 O O . SER A 1 191 ? -32.924 -24.728 55.666 1.00 42.81 191 SER A O 1
ATOM 1465 N N . PRO A 1 192 ? -34.337 -23.050 55.174 1.00 54.88 192 PRO A N 1
ATOM 1466 C CA . PRO A 1 192 ? -35.060 -23.199 56.420 1.00 54.88 192 PRO A CA 1
ATOM 1467 C C . PRO A 1 192 ? -35.821 -24.511 56.279 1.00 54.88 192 PRO A C 1
ATOM 1469 O O . PRO A 1 192 ? -36.822 -24.593 55.566 1.00 54.88 192 PRO A O 1
ATOM 1472 N N . ARG A 1 193 ? -35.295 -25.575 56.896 1.00 63.19 193 ARG A N 1
ATOM 1473 C CA . ARG A 1 193 ? -36.078 -26.785 57.105 1.00 63.19 193 ARG A CA 1
ATOM 1474 C C . ARG A 1 193 ? -37.387 -26.313 57.748 1.00 63.19 193 ARG A C 1
ATOM 1476 O O . ARG A 1 193 ? -37.311 -25.477 58.653 1.00 63.19 193 ARG A O 1
ATOM 1483 N N . PRO A 1 194 ? -38.554 -26.777 57.273 1.00 61.94 194 PRO A N 1
ATOM 1484 C CA . PRO A 1 194 ? -39.825 -26.360 57.840 1.00 61.94 194 PRO A CA 1
ATOM 1485 C C . PRO A 1 194 ? -39.779 -26.495 59.367 1.00 61.94 194 PRO A C 1
ATOM 1487 O O . PRO A 1 194 ? -39.315 -27.541 59.843 1.00 61.94 194 PRO A O 1
ATOM 1490 N N . PRO A 1 195 ? -40.188 -25.460 60.124 1.00 70.94 195 PRO A N 1
ATOM 1491 C CA . PRO A 1 195 ? -40.155 -25.509 61.577 1.00 70.94 195 PRO A CA 1
ATOM 1492 C C . PRO A 1 195 ? -40.963 -26.710 62.068 1.00 70.94 195 PRO A C 1
ATOM 1494 O O . PRO A 1 195 ? -41.998 -27.064 61.502 1.00 70.94 195 PRO A O 1
ATOM 1497 N N . SER A 1 196 ? -40.460 -27.361 63.106 1.00 80.69 196 SER A N 1
ATOM 1498 C CA . SER A 1 196 ? -41.002 -28.596 63.661 1.00 80.69 196 SER A CA 1
ATOM 1499 C C . SER A 1 196 ? -41.411 -28.397 65.118 1.00 80.69 196 SER A C 1
ATOM 1501 O O . SER A 1 196 ? -41.057 -27.406 65.750 1.00 80.69 196 SER A O 1
ATOM 1503 N N . CYS A 1 197 ? -42.138 -29.354 65.695 1.00 81.25 197 CYS A N 1
ATOM 1504 C CA . CYS A 1 197 ? -42.482 -29.295 67.119 1.00 81.25 197 CYS A CA 1
ATOM 1505 C C . CYS A 1 197 ? -41.267 -29.342 68.058 1.00 81.25 197 CYS A C 1
ATOM 1507 O O . CYS A 1 197 ? -41.382 -28.939 69.209 1.00 81.25 197 CYS A O 1
ATOM 1509 N N . SER A 1 198 ? -40.105 -29.784 67.571 1.00 79.81 198 SER A N 1
ATOM 1510 C CA . SER A 1 198 ? -38.829 -29.715 68.296 1.00 79.81 198 SER A CA 1
ATOM 1511 C C . SER A 1 198 ? -38.366 -28.272 68.531 1.00 79.81 198 SER A C 1
ATOM 1513 O O . SER A 1 198 ? -37.617 -28.016 69.467 1.00 79.81 198 SER A O 1
ATOM 1515 N N . ASP A 1 199 ? -38.825 -27.341 67.690 1.00 79.50 199 ASP A N 1
ATOM 1516 C CA . ASP A 1 199 ? -38.425 -25.933 67.694 1.00 79.50 199 ASP A CA 1
ATOM 1517 C C . ASP A 1 199 ? -39.395 -25.049 68.512 1.00 79.50 199 ASP A C 1
ATOM 1519 O O . ASP A 1 199 ? -39.158 -23.852 68.666 1.00 79.50 199 ASP A O 1
ATOM 1523 N N . LEU A 1 200 ? -40.493 -25.615 69.039 1.00 80.75 200 LEU A N 1
ATOM 1524 C CA . LEU A 1 200 ? -41.572 -24.887 69.715 1.00 80.75 200 LEU A CA 1
ATOM 1525 C C . LEU A 1 200 ? -41.765 -25.382 71.157 1.00 80.75 200 LEU A C 1
ATOM 1527 O O . LEU A 1 200 ? -42.232 -26.498 71.379 1.00 80.75 200 LEU A O 1
ATOM 1531 N N . GLN A 1 201 ? -41.480 -24.532 72.149 1.00 84.62 201 GLN A N 1
ATOM 1532 C CA . GLN A 1 201 ? -41.871 -24.798 73.537 1.00 84.62 201 GLN A CA 1
ATOM 1533 C C . GLN A 1 201 ? -43.311 -24.345 73.784 1.00 84.62 201 GLN A C 1
ATOM 1535 O O . GLN A 1 201 ? -43.631 -23.162 73.670 1.00 84.62 201 GLN A O 1
ATOM 1540 N N . CYS A 1 202 ? -44.174 -25.297 74.130 1.00 83.12 202 CYS A N 1
ATOM 1541 C CA . CYS A 1 202 ? -45.574 -25.034 74.427 1.00 83.12 202 CYS A CA 1
ATOM 1542 C C . CYS A 1 202 ? -45.796 -24.750 75.925 1.00 83.12 202 CYS A C 1
ATOM 1544 O O . CYS A 1 202 ? -45.150 -25.381 76.766 1.00 83.12 202 CYS A O 1
ATOM 1546 N N . PRO A 1 203 ? -46.689 -23.806 76.280 1.00 80.56 203 PRO A N 1
ATOM 1547 C CA . PRO A 1 203 ? -47.055 -23.540 77.670 1.00 80.56 203 PRO A CA 1
ATOM 1548 C C . PRO A 1 203 ? -47.698 -24.771 78.330 1.00 80.56 203 PRO A C 1
ATOM 1550 O O . PRO A 1 203 ? -48.163 -25.687 77.644 1.00 80.56 203 PRO A O 1
ATOM 1553 N N . LYS A 1 204 ? -47.738 -24.791 79.672 1.00 67.81 204 LYS A N 1
ATOM 1554 C CA . LYS A 1 204 ? -48.374 -25.877 80.442 1.00 67.81 204 LYS A CA 1
ATOM 1555 C C . LYS A 1 204 ? -49.801 -26.143 79.930 1.00 67.81 204 LYS A C 1
ATOM 1557 O O . LYS A 1 204 ? -50.502 -25.213 79.539 1.00 67.81 204 LYS A O 1
ATOM 1562 N N . ASP A 1 205 ? -50.178 -27.420 79.889 1.00 73.06 205 ASP A N 1
ATOM 1563 C CA . ASP A 1 205 ? -51.482 -27.927 79.421 1.00 73.06 205 ASP A CA 1
ATOM 1564 C C . ASP A 1 205 ? -51.763 -27.758 77.912 1.00 73.06 205 AS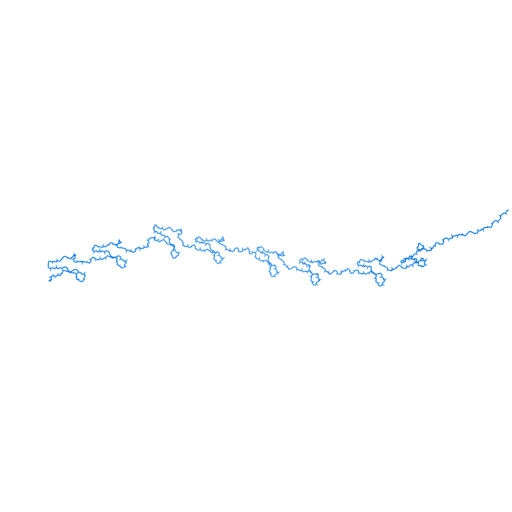P A C 1
ATOM 1566 O O . ASP A 1 205 ? -52.898 -27.909 77.442 1.00 73.06 205 ASP A O 1
ATOM 1570 N N . THR A 1 206 ? -50.715 -27.513 77.121 1.00 81.94 206 THR A N 1
ATOM 1571 C CA . THR A 1 206 ? -50.767 -27.568 75.655 1.00 81.94 206 THR A CA 1
ATOM 1572 C C . THR A 1 206 ? -49.708 -28.514 75.097 1.00 81.94 206 THR A C 1
ATOM 1574 O O . THR A 1 206 ? -48.617 -28.647 75.646 1.00 81.94 206 THR A O 1
ATOM 1577 N N . SER A 1 207 ? -50.015 -29.166 73.977 1.00 84.31 207 SER A N 1
ATOM 1578 C CA . SER A 1 207 ? -49.076 -30.016 73.238 1.00 84.31 207 SER A CA 1
ATOM 1579 C C . SER A 1 207 ? -48.861 -29.476 71.830 1.00 84.31 207 SER A C 1
ATOM 1581 O O . SER A 1 207 ? -49.759 -28.884 71.227 1.00 84.31 207 SER A O 1
ATOM 1583 N N . CYS A 1 208 ? -47.654 -29.655 71.294 1.00 85.50 208 CYS A N 1
ATOM 1584 C CA . CYS A 1 208 ? -47.367 -29.238 69.929 1.00 85.50 208 CYS A CA 1
ATOM 1585 C C . CYS A 1 208 ? -47.946 -30.231 68.915 1.00 85.50 208 CYS A C 1
ATOM 1587 O O . CYS A 1 208 ? -47.738 -31.441 69.020 1.00 85.50 208 CYS A O 1
ATOM 1589 N N . ARG A 1 209 ? -48.628 -29.709 67.892 1.00 85.94 209 ARG A N 1
ATOM 1590 C CA . ARG A 1 209 ? -49.122 -30.472 66.742 1.00 85.94 209 ARG A CA 1
ATOM 1591 C C . ARG A 1 209 ? -48.794 -29.754 65.439 1.00 85.94 209 ARG A C 1
ATOM 1593 O O . ARG A 1 209 ? -48.907 -28.535 65.348 1.00 85.94 209 ARG A O 1
ATOM 1600 N N . MET A 1 210 ? -48.451 -30.521 64.408 1.00 87.06 210 MET A N 1
ATOM 1601 C CA . MET A 1 210 ? -48.304 -29.995 63.050 1.00 87.06 210 MET A CA 1
ATOM 1602 C C . MET A 1 210 ? -49.690 -29.765 62.436 1.00 87.06 210 MET A C 1
ATOM 1604 O O . MET A 1 210 ? -50.480 -30.700 62.309 1.00 87.06 210 MET A O 1
ATOM 1608 N N . ILE A 1 211 ? -49.992 -28.522 62.062 1.00 79.19 211 ILE A N 1
ATOM 1609 C CA . ILE A 1 211 ? -51.247 -28.106 61.427 1.00 79.19 211 ILE A CA 1
ATOM 1610 C C . ILE A 1 211 ? -50.884 -27.321 60.165 1.00 79.19 211 ILE A C 1
ATOM 1612 O O . ILE A 1 211 ? -50.211 -26.298 60.244 1.00 79.19 211 ILE A O 1
ATOM 1616 N N . ASN A 1 212 ? -51.320 -27.800 58.997 1.00 79.00 212 ASN A N 1
ATOM 1617 C CA . ASN A 1 212 ? -51.044 -27.184 57.689 1.00 79.00 212 ASN A CA 1
ATOM 1618 C C . ASN A 1 212 ? -49.546 -26.950 57.413 1.00 79.00 212 ASN A C 1
ATOM 1620 O O . ASN A 1 212 ? -49.166 -25.936 56.836 1.00 79.00 212 ASN A O 1
ATOM 1624 N N . GLY A 1 213 ? -48.689 -27.876 57.853 1.00 76.81 213 GLY A N 1
ATOM 1625 C CA . GLY A 1 213 ? -47.238 -27.766 57.674 1.00 76.81 213 GLY A CA 1
ATOM 1626 C C . GLY A 1 213 ? -46.526 -26.857 58.681 1.00 76.81 213 GLY A C 1
ATOM 1627 O O . GLY A 1 213 ? -45.321 -26.675 58.549 1.00 76.81 213 GLY A O 1
ATOM 1628 N N . TRP A 1 214 ? -47.226 -26.343 59.701 1.00 79.25 214 TRP A N 1
ATOM 1629 C CA . TRP A 1 214 ? -46.658 -25.480 60.743 1.00 79.25 214 TRP A CA 1
ATOM 1630 C C . TRP A 1 214 ? -46.919 -26.027 62.159 1.00 79.25 214 TRP A C 1
ATOM 1632 O O . TRP A 1 214 ? -48.028 -26.499 62.431 1.00 79.25 214 TRP A O 1
ATOM 1642 N N . PRO A 1 215 ? -45.941 -25.968 63.082 1.00 87.75 215 PRO A N 1
ATOM 1643 C CA . PRO A 1 215 ? -46.126 -26.401 64.464 1.00 87.75 215 PRO A CA 1
ATOM 1644 C C . PRO A 1 215 ? -47.001 -25.395 65.226 1.00 87.75 215 PRO A C 1
ATOM 1646 O O . PRO A 1 215 ? -46.762 -24.189 65.181 1.00 87.75 215 PRO A O 1
ATOM 1649 N N . ARG A 1 216 ? -48.030 -25.879 65.931 1.00 86.12 216 ARG A N 1
ATOM 1650 C CA . ARG A 1 216 ? -48.924 -25.069 66.777 1.00 86.12 216 ARG A CA 1
ATOM 1651 C C . ARG A 1 216 ? -49.149 -25.752 68.123 1.00 86.12 216 ARG A C 1
ATOM 1653 O O . ARG A 1 216 ? -49.361 -26.962 68.167 1.00 86.12 216 ARG A O 1
ATOM 1660 N N . CYS A 1 217 ? -49.167 -24.977 69.204 1.00 87.44 217 CYS A N 1
ATOM 1661 C CA . CYS A 1 217 ? -49.600 -25.464 70.512 1.00 87.44 217 CYS A CA 1
ATOM 1662 C C . CYS A 1 217 ? -51.126 -25.561 70.539 1.00 87.44 217 CYS A C 1
ATOM 1664 O O . CYS A 1 217 ? -51.820 -24.593 70.226 1.00 87.44 217 CYS A O 1
ATOM 1666 N N . VAL A 1 218 ? -51.643 -26.732 70.894 1.00 85.06 218 VAL A N 1
ATOM 1667 C CA . VAL A 1 218 ? -53.077 -26.983 71.049 1.00 85.06 218 VAL A CA 1
ATOM 1668 C C . VAL A 1 218 ? -53.364 -27.430 72.474 1.00 85.06 218 V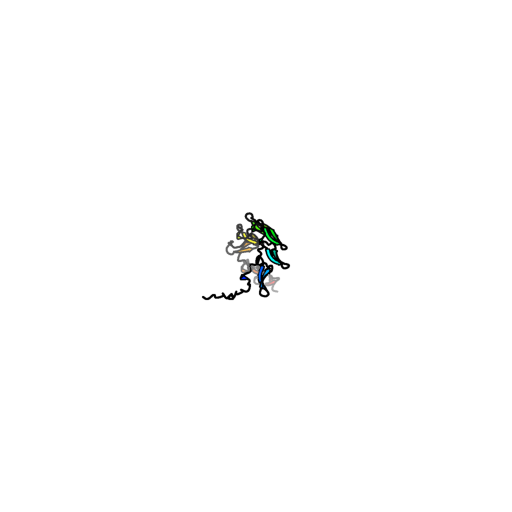AL A C 1
ATOM 1670 O O . VAL A 1 218 ? -52.581 -28.173 73.066 1.00 85.06 218 VAL A O 1
ATOM 1673 N N . HIS A 1 219 ? -54.478 -26.967 73.036 1.00 79.12 219 HIS A N 1
ATOM 1674 C CA . HIS A 1 219 ? -54.909 -27.389 74.365 1.00 79.12 219 HIS A CA 1
ATOM 1675 C C . HIS A 1 219 ? -55.290 -28.867 74.363 1.00 79.12 219 HIS A C 1
ATOM 1677 O O . HIS A 1 219 ? -55.929 -29.354 73.423 1.00 79.12 219 HIS A O 1
ATOM 1683 N N . HIS A 1 220 ? -54.926 -29.568 75.435 1.00 69.31 220 HIS A N 1
ATOM 1684 C CA . HIS A 1 220 ? -55.538 -30.853 75.735 1.00 69.31 220 HIS A CA 1
ATOM 1685 C C . HIS A 1 220 ? -57.033 -30.613 75.978 1.00 69.31 220 HIS A C 1
ATOM 1687 O O . HIS A 1 220 ? -57.413 -29.890 76.897 1.00 69.31 220 HIS A O 1
ATOM 1693 N N . LEU A 1 221 ? -57.887 -31.152 75.104 1.00 64.56 221 LEU A N 1
ATOM 1694 C CA . LEU A 1 221 ? -59.329 -31.150 75.336 1.00 64.56 221 LEU A CA 1
ATOM 1695 C C . LEU A 1 221 ? -59.585 -32.004 76.584 1.00 64.56 221 LEU A C 1
ATOM 1697 O O . LEU A 1 221 ? -59.187 -33.171 76.568 1.00 64.56 221 LEU A O 1
ATOM 1701 N N . PRO A 1 222 ? -60.212 -31.460 77.642 1.00 67.94 222 PRO A N 1
ATOM 1702 C CA . PRO A 1 222 ? -60.486 -32.236 78.840 1.00 67.94 222 PRO A CA 1
ATOM 1703 C C . PRO A 1 222 ? -61.376 -33.422 78.469 1.00 67.94 222 PRO A C 1
ATOM 1705 O O . PRO A 1 222 ? -62.313 -33.292 77.680 1.00 67.94 222 PRO A O 1
ATOM 1708 N N . THR A 1 223 ? -61.076 -34.586 79.022 1.00 74.19 223 THR A N 1
ATOM 1709 C CA . THR A 1 223 ? -61.825 -35.829 78.847 1.00 74.19 223 THR A CA 1
ATOM 1710 C C . THR A 1 223 ? -62.517 -36.212 80.151 1.00 74.19 223 THR A C 1
ATOM 1712 O O . THR A 1 223 ? -62.304 -35.602 81.196 1.00 74.19 223 THR A O 1
ATOM 1715 N N . CYS A 1 224 ? -63.348 -37.254 80.128 1.00 78.50 224 CYS A N 1
ATOM 1716 C CA . CYS A 1 224 ? -63.940 -37.782 81.358 1.00 78.50 224 CYS A CA 1
ATOM 1717 C C . CYS A 1 224 ? -62.923 -38.373 82.346 1.00 78.50 224 CYS A C 1
ATOM 1719 O O . CYS A 1 224 ? -63.286 -38.608 83.492 1.00 78.50 224 CYS A O 1
ATOM 1721 N N . GLN A 1 225 ? -61.672 -38.604 81.929 1.00 76.81 225 GLN A N 1
ATOM 1722 C CA . GLN A 1 225 ? -60.593 -38.983 82.848 1.00 76.81 225 GLN A CA 1
ATOM 1723 C C . GLN A 1 225 ? -60.122 -37.788 83.688 1.00 76.81 225 GLN A C 1
ATOM 1725 O O . GLN A 1 225 ? -59.675 -37.974 84.815 1.00 76.81 225 GLN A O 1
ATOM 1730 N N . ASP A 1 226 ? -60.293 -36.572 83.167 1.00 74.12 226 ASP A N 1
ATOM 1731 C CA . ASP A 1 226 ? -59.864 -35.323 83.801 1.00 74.12 226 ASP A CA 1
ATOM 1732 C C . ASP A 1 226 ? -60.954 -34.718 84.713 1.00 74.12 226 ASP A C 1
ATOM 1734 O O . ASP A 1 226 ? -60.722 -33.712 85.380 1.00 74.12 226 ASP A O 1
ATOM 1738 N N . LEU A 1 227 ? -62.157 -35.312 84.750 1.00 77.06 227 LEU A N 1
ATOM 1739 C CA . LEU A 1 227 ? -63.328 -34.787 85.458 1.00 77.06 227 LEU A CA 1
ATOM 1740 C C . LEU A 1 227 ? -63.773 -35.736 86.584 1.00 77.06 227 LEU A C 1
ATOM 1742 O O . LEU A 1 227 ? -64.303 -36.815 86.325 1.00 77.06 227 LEU A O 1
ATOM 1746 N N . GLN A 1 228 ? -63.632 -35.315 87.844 1.00 81.88 228 GLN A N 1
ATOM 1747 C CA . GLN A 1 228 ? -64.225 -36.026 88.982 1.00 81.88 228 GLN A CA 1
ATOM 1748 C C . GLN A 1 228 ? -65.684 -35.602 89.180 1.00 81.88 228 GLN A C 1
ATOM 1750 O O . GLN A 1 228 ? -65.971 -34.439 89.464 1.00 81.88 228 GLN A O 1
ATOM 1755 N N . CYS A 1 229 ? -66.605 -36.554 89.040 1.00 84.44 229 CYS A N 1
ATOM 1756 C CA . CYS A 1 229 ? -68.034 -36.321 89.219 1.00 84.44 229 CYS A CA 1
ATOM 1757 C C . CYS A 1 229 ? -68.493 -36.616 90.661 1.00 84.44 229 CYS A C 1
ATOM 1759 O O . CYS A 1 229 ? -68.010 -37.575 91.270 1.00 84.44 229 CYS A O 1
ATOM 1761 N N . PRO A 1 230 ? -69.423 -35.818 91.224 1.00 82.94 230 PRO A N 1
ATOM 1762 C CA . PRO A 1 230 ? -70.018 -36.088 92.532 1.00 82.94 230 PRO A CA 1
ATOM 1763 C C . PRO A 1 230 ? -70.815 -37.404 92.535 1.00 82.94 230 PRO A C 1
ATOM 1765 O O . PRO A 1 230 ? -71.208 -37.909 91.478 1.00 82.94 230 PRO A O 1
ATOM 1768 N N . LYS A 1 231 ? -71.069 -37.958 93.733 1.00 75.81 231 LYS A N 1
ATOM 1769 C CA . LYS A 1 231 ? -71.853 -39.196 93.905 1.00 75.81 231 LYS A CA 1
ATOM 1770 C C . LYS A 1 231 ? -73.196 -39.095 93.160 1.00 75.81 231 LYS A C 1
ATOM 1772 O O . LYS A 1 231 ? -73.804 -38.030 93.126 1.00 75.81 231 LYS A O 1
ATOM 1777 N N . ASP A 1 232 ? -73.602 -40.198 92.530 1.00 80.94 232 ASP A N 1
ATOM 1778 C CA . ASP A 1 232 ? -74.816 -40.346 91.703 1.00 80.94 232 ASP A CA 1
ATOM 1779 C C . ASP A 1 232 ? -74.815 -39.600 90.352 1.00 80.94 232 ASP A C 1
ATOM 1781 O O . ASP A 1 232 ? -75.852 -39.442 89.698 1.00 80.94 232 ASP A O 1
ATOM 1785 N N . THR A 1 233 ? -73.634 -39.193 89.878 1.00 87.06 233 THR A N 1
ATOM 1786 C CA . THR A 1 233 ? -73.427 -38.715 88.504 1.00 87.06 233 THR A CA 1
ATOM 1787 C C . THR A 1 233 ? -72.296 -39.480 87.816 1.00 87.06 233 THR A C 1
ATOM 1789 O O . THR A 1 233 ? -71.333 -39.900 88.451 1.00 87.06 233 THR A O 1
ATOM 1792 N N . SER A 1 234 ? -72.411 -39.680 86.504 1.00 87.00 234 SER A N 1
ATOM 1793 C CA . SER A 1 234 ? -71.377 -40.285 85.663 1.00 87.00 234 SER A CA 1
ATOM 1794 C C . SER A 1 234 ? -70.924 -39.289 84.604 1.00 87.00 234 SER A C 1
ATOM 1796 O O . SER A 1 234 ? -71.729 -38.508 84.085 1.00 87.00 234 SER A O 1
ATOM 1798 N N . CYS A 1 235 ? -69.630 -39.287 84.287 1.00 85.69 235 CYS A N 1
ATOM 1799 C CA . CYS A 1 235 ? -69.120 -38.414 83.245 1.00 85.69 235 CYS A CA 1
ATOM 1800 C C . CYS A 1 235 ? -69.534 -38.927 81.864 1.00 85.69 235 CYS A C 1
ATOM 1802 O O . CYS A 1 235 ? -69.300 -40.081 81.506 1.00 85.69 235 CYS A O 1
ATOM 1804 N N . ARG A 1 236 ? -70.110 -38.035 81.060 1.00 86.75 236 ARG A N 1
ATOM 1805 C CA . ARG A 1 236 ? -70.458 -38.282 79.665 1.00 86.75 236 ARG A CA 1
ATOM 1806 C C . ARG A 1 236 ? -69.925 -37.158 78.787 1.00 86.75 236 ARG A C 1
ATOM 1808 O O . ARG A 1 236 ? -70.076 -35.981 79.106 1.00 86.75 236 ARG A O 1
ATOM 1815 N N . MET A 1 237 ? -69.354 -37.517 77.642 1.00 84.81 237 MET A N 1
ATOM 1816 C CA . MET A 1 237 ? -68.979 -36.539 76.622 1.00 84.81 237 MET A CA 1
ATOM 1817 C C . MET A 1 237 ? -70.238 -35.998 75.939 1.00 84.81 237 MET A C 1
ATOM 1819 O O . MET A 1 237 ? -71.029 -36.759 75.383 1.00 84.81 237 MET A O 1
ATOM 1823 N N . SER A 1 238 ? -70.429 -34.680 75.964 1.00 78.00 238 SER A N 1
ATOM 1824 C CA . SER A 1 238 ? -71.538 -34.003 75.284 1.00 78.00 238 SER A CA 1
ATOM 1825 C C . SER A 1 238 ? -71.031 -32.759 74.565 1.00 78.00 238 SER A C 1
ATOM 1827 O O . SER A 1 238 ? -70.454 -31.878 75.199 1.00 78.00 238 SER A O 1
ATOM 1829 N N . GLY A 1 239 ? -71.224 -32.688 73.244 1.00 69.44 239 GLY A N 1
ATOM 1830 C CA . GLY A 1 239 ? -70.771 -31.545 72.440 1.00 69.44 239 GLY A CA 1
ATOM 1831 C C . GLY A 1 239 ? -69.251 -31.335 72.454 1.00 69.44 239 GLY A C 1
ATOM 1832 O O . GLY A 1 239 ? -68.799 -30.200 72.388 1.00 69.44 239 GLY A O 1
ATOM 1833 N N . GLY A 1 240 ? -68.465 -32.410 72.593 1.00 71.56 240 GLY A N 1
ATOM 1834 C CA . GLY A 1 240 ? -66.998 -32.338 72.639 1.00 71.56 240 GLY A CA 1
ATOM 1835 C C . GLY A 1 240 ? -66.403 -31.953 73.999 1.00 71.56 240 GLY A C 1
ATOM 1836 O O . GLY A 1 240 ? -65.186 -31.846 74.098 1.00 71.56 240 GLY A O 1
ATOM 1837 N N . GLN A 1 241 ? -67.224 -31.798 75.044 1.00 75.12 241 GLN A N 1
ATOM 1838 C CA . GLN A 1 241 ? -66.776 -31.481 76.403 1.00 75.12 241 GLN A CA 1
ATOM 1839 C C . GLN A 1 241 ? -67.333 -32.498 77.422 1.00 75.12 241 GLN A C 1
ATOM 1841 O O . GLN A 1 241 ? -68.496 -32.907 77.298 1.00 75.12 241 GLN A O 1
ATOM 1846 N N . PRO A 1 242 ? -66.544 -32.926 78.424 1.00 84.31 242 PRO A N 1
ATOM 1847 C CA . PRO A 1 242 ? -66.996 -33.832 79.474 1.00 84.31 242 PRO A CA 1
ATOM 1848 C C . PRO A 1 242 ? -67.977 -33.116 80.406 1.00 84.31 242 PRO A C 1
ATOM 1850 O O . PRO A 1 242 ? -67.735 -31.985 80.830 1.00 84.31 242 PRO A O 1
ATOM 1853 N N . ARG A 1 243 ? -69.100 -33.768 80.724 1.00 82.12 243 ARG A N 1
ATOM 1854 C CA . ARG A 1 243 ? -70.101 -33.282 81.684 1.00 82.12 243 ARG A CA 1
ATOM 1855 C C . ARG A 1 243 ? -70.544 -34.404 82.617 1.00 82.12 243 ARG A C 1
ATOM 1857 O O . ARG A 1 243 ? -70.769 -35.523 82.164 1.00 82.12 243 ARG A O 1
ATOM 1864 N N . CYS A 1 244 ? -70.739 -34.094 83.896 1.00 87.00 244 CYS A N 1
ATOM 1865 C CA . CYS A 1 244 ? -71.379 -35.012 84.836 1.00 87.00 244 CYS A CA 1
ATOM 1866 C C . CYS A 1 244 ? -72.888 -35.024 84.591 1.00 87.00 244 CYS A C 1
ATOM 1868 O O . CYS A 1 244 ? -73.532 -33.974 84.594 1.00 87.00 244 CYS A O 1
ATOM 1870 N N . VAL A 1 245 ? -73.450 -36.205 84.361 1.00 88.50 245 VAL A N 1
ATOM 1871 C CA . VAL A 1 245 ? -74.890 -36.403 84.175 1.00 88.50 245 VAL A CA 1
ATOM 1872 C C . VAL A 1 245 ? -75.396 -37.421 85.187 1.00 88.50 245 VAL A C 1
ATOM 1874 O O . VAL A 1 245 ? -74.688 -38.369 85.515 1.00 88.50 245 VAL A O 1
ATOM 1877 N N . HIS A 1 246 ? -76.611 -37.233 85.694 1.00 84.94 246 HIS A N 1
ATOM 1878 C CA . HIS A 1 246 ? -77.218 -38.197 86.610 1.00 84.94 246 HIS A CA 1
ATOM 1879 C C . HIS A 1 246 ? -77.427 -39.548 85.921 1.00 84.94 246 HIS A C 1
ATOM 1881 O O . HIS A 1 246 ? -77.881 -39.605 84.773 1.00 84.94 246 HIS A O 1
ATOM 1887 N N . LEU A 1 247 ? -77.082 -40.622 86.631 1.00 76.81 247 LEU A N 1
ATOM 1888 C CA . LEU A 1 247 ? -77.421 -41.983 86.228 1.00 76.81 247 LEU A CA 1
ATOM 1889 C C . LEU A 1 247 ? -78.945 -42.127 86.373 1.00 76.81 247 LEU A C 1
ATOM 1891 O O . LEU A 1 247 ? -79.473 -41.938 87.465 1.00 76.81 247 LEU A O 1
ATOM 1895 N N . LYS A 1 248 ? -79.642 -42.340 85.252 1.00 68.00 248 LYS A N 1
ATOM 1896 C CA . LYS A 1 248 ? -81.072 -42.674 85.242 1.00 68.00 248 LYS A CA 1
ATOM 1897 C C . LYS A 1 248 ? -81.274 -44.146 85.554 1.00 68.00 248 LYS A C 1
ATOM 1899 O O . LYS A 1 248 ? -80.421 -44.940 85.099 1.00 68.00 248 LYS A O 1
#

Foldseek 3Di:
DDDDDDDDDDDPDPPDQADQVNDDADPQWGWDQDPSHTDTDGDQADQPPDDDDPQWDWDQDPSHTDTDGPCPPPPQDDQVNDDEDPQWGWDQDPSHTDTDHDADDQVNDDEDPQWGWDQDPSHIDTDGVPPPVPQADQVNDDEDPQWGWDQDPSHTDTDHDQADCPPDDDDPQWDWDQDPSHTDTDGVDDPPPQDDQVNDDDDPQWGWDQDPSHIDTDGDQDDQVNDDDDPQWGWDDDPSHIDTDGDD

Mean predicted aligned error: 23.65 Å

Nearest PDB structures (foldseek):
  3b4v-assembly1_D  TM=2.646E-01  e=9.078E-03  Homo sapiens
  3o8e-assembly2_D  TM=9.940E-02  e=6.965E-01  Homo sapiens
  7qb0-assembly1_A  TM=1.575E-01  e=7.915E+00  Homo sapiens

InterPro domains:
  IPR003645 Follistatin-like, N-terminal [SM00274] (19-41)
  IPR003645 Follistatin-like, N-terminal [SM00274] (46-68)
  IPR003645 Follistatin-like, N-terminal [SM00274] (78-100)
  IPR003645 Follistatin-like, N-terminal [SM00274] (105-127)
  IPR003645 Follistatin-like, N-terminal [SM00274] (137-159)
  IPR003645 Follistatin-like, N-terminal [SM00274] (164-186)
  IPR003645 Follistatin-like, N-terminal [SM00274] (196-218)
  IPR003645 Follistatin-like, N-terminal [SM00274] (223-245)
  IPR036773 TGF-beta binding (TB) domain superfamily [G3DSA:3.90.290.10] (1-43)
  IPR036773 TGF-beta binding (TB) domain superfamily [G3DSA:3.90.290.10] (44-75)
  IPR036773 TGF-beta binding (TB) domain superfamily [G3DSA:3.90.290.10] (94-135)
  IPR036773 TGF-beta binding (TB) domain superfamily [G3DSA:3.90.290.10] (154-192)
  IPR036773 TGF-beta binding (TB) domain superfamily [G3DSA:3.90.290.10] (213-248)

Solvent-accessible surface area (backbone atoms only — not comparable to full-atom values): 16123 Å² total; per-residue (Å²): 140,85,90,81,80,88,77,90,76,86,77,84,74,80,79,73,77,71,46,56,92,79,54,89,52,60,91,71,34,42,64,43,79,55,96,84,37,55,40,69,40,72,55,77,72,60,55,90,83,61,84,53,59,92,71,34,41,64,42,78,52,98,81,37,58,41,68,40,73,52,79,67,71,81,68,70,66,42,55,90,79,54,88,53,60,90,79,35,45,62,43,78,54,97,81,37,55,40,69,40,71,62,72,66,44,56,89,79,52,89,52,61,90,66,34,40,60,42,80,54,95,81,36,52,39,68,38,72,50,66,64,75,75,68,67,64,41,57,91,78,52,88,53,60,91,74,34,42,64,43,80,53,97,84,35,53,41,69,40,71,56,73,60,60,53,91,85,61,86,51,60,91,69,36,42,64,43,70,55,96,71,39,54,41,69,40,64,74,77,68,80,76,69,75,65,44,54,91,78,54,90,54,59,90,74,35,46,66,43,78,54,96,80,38,54,41,68,40,68,68,75,63,43,56,90,75,52,89,55,61,90,76,35,45,64,44,79,54,96,86,37,54,39,68,39,70,72,128

Organism: Chloebia gouldiae (NCBI:txid44316)

Radius of gyration: 74.78 Å; Cα contacts (8 Å, |Δi|>4): 326; chains: 1; bounding box: 177×56×208 Å

Secondary structure (DSSP, 8-state):
---PPPPPP------PPP-GGG--PPTTEEEEEETTEEEEEEPPP-STT--PPTTEEEEEETTEEEEEE---------TTS--PPTTEEEEEETTEEEEEEPPP-TTS--PPTTEEEEEETTEEEEEE---------TTS--PPTTEEEEEETTEEEEEEPPP-STT--PPTTEEEEEETTEEEEEES----PPP-GGG-PPPTTEEEEEETTEEEEEE----TTS-PPPTTEEEEEETTEEEEEE--